Protein AF-0000000086143829 (afdb_homodimer)

Sequence (382 aa):
MLMAMASLFAACVLAAPEANRNPHGWGTLKRPSWYPGRSPQCLSDGEAQGVADNFKNLIADYSDALANASLTEDFVDYSDSVIELIDNGCPNTPVALGTATFDSRASFEAGQGAQPAIPFEQLNIWHNCDTVTIRWLSKGPGQEPAQVTGIIVLETVYQTNKWLIKTVYSEFNSGAWLVNLGIFKPSNCSAMLMAMASLFAACVLAAPEANRNPHGWGTLKRPSWYPGRSPQCLSDGEAQGVADNFKNLIADYSDALANASLTEDFVDYSDSVIELIDNGCPNTPVALGTATFDSRASFEAGQGAQPAIPFEQLNIWHNCDTVTIRWLSKGPGQEPAQVTGIIVLETVYQTNKWLIKTVYSEFNSGAWLVNLGIFKPSNCSA

Structure (mmCIF, N/CA/C/O backbone):
data_AF-0000000086143829-model_v1
#
loop_
_entity.id
_entity.type
_entity.pdbx_description
1 polymer 'SnoaL-like domain-containing protein'
#
loop_
_atom_site.group_PDB
_atom_site.id
_atom_site.type_symbol
_atom_site.label_atom_id
_atom_site.label_alt_id
_atom_site.label_comp_id
_atom_site.label_asym_id
_atom_site.label_entity_id
_atom_site.label_seq_id
_atom_site.pdbx_PDB_ins_code
_atom_site.Cartn_x
_atom_site.Cartn_y
_atom_site.Cartn_z
_atom_site.occupancy
_atom_s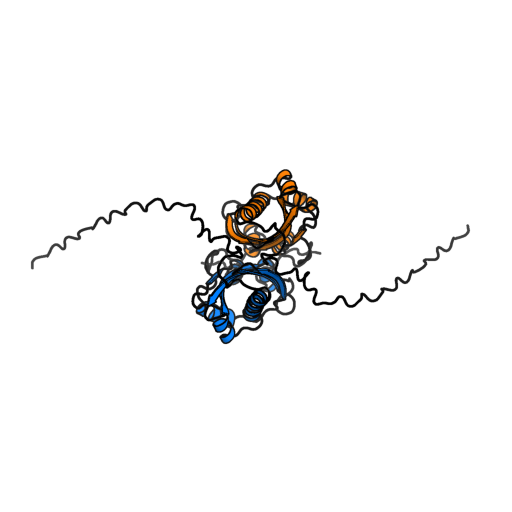ite.B_iso_or_equiv
_atom_site.auth_seq_id
_atom_site.auth_comp_id
_atom_site.auth_asym_id
_atom_site.auth_atom_id
_atom_site.pdbx_PDB_model_num
ATOM 1 N N . MET A 1 1 ? -49.625 4.141 -55.75 1 28.28 1 MET A N 1
ATOM 2 C CA . MET A 1 1 ? -49 3.895 -54.438 1 28.28 1 MET A CA 1
ATOM 3 C C . MET A 1 1 ? -47.656 4.582 -54.344 1 28.28 1 MET A C 1
ATOM 5 O O . MET A 1 1 ? -46.75 4.266 -55.094 1 28.28 1 MET A O 1
ATOM 9 N N . LEU A 1 2 ? -47.656 5.898 -53.969 1 31.14 2 LEU A N 1
ATOM 10 C CA . LEU A 1 2 ? -46.594 6.902 -54 1 31.14 2 LEU A CA 1
ATOM 11 C C . LEU A 1 2 ? -45.5 6.57 -52.969 1 31.14 2 LEU A C 1
ATOM 13 O O . LEU A 1 2 ? -45.781 6.43 -51.781 1 31.14 2 LEU A O 1
ATOM 17 N N . MET A 1 3 ? -44.438 5.93 -53.438 1 28.28 3 MET A N 1
ATOM 18 C CA . MET A 1 3 ? -43.219 5.508 -52.719 1 28.28 3 MET A CA 1
ATOM 19 C C . MET A 1 3 ? -42.5 6.711 -52.156 1 28.28 3 MET A C 1
ATOM 21 O O . MET A 1 3 ? -42.094 7.613 -52.875 1 28.28 3 MET A O 1
ATOM 25 N N . ALA A 1 4 ? -43 7.188 -51 1 30.75 4 ALA A N 1
ATOM 26 C CA . ALA A 1 4 ? -42.375 8.305 -50.312 1 30.75 4 ALA A CA 1
ATOM 27 C C . ALA A 1 4 ? -40.875 8.047 -50.062 1 30.75 4 ALA A C 1
ATOM 29 O O . ALA A 1 4 ? -40.531 6.984 -49.531 1 30.75 4 ALA A O 1
ATOM 30 N N . MET A 1 5 ? -40.031 8.609 -50.844 1 26.48 5 MET A N 1
ATOM 31 C CA . MET A 1 5 ? -38.562 8.602 -50.812 1 26.48 5 MET A CA 1
ATOM 32 C C . MET A 1 5 ? -38.062 9.18 -49.5 1 26.48 5 MET A C 1
ATOM 34 O O . MET A 1 5 ? -38.344 10.336 -49.188 1 26.48 5 MET A O 1
ATOM 38 N N . ALA A 1 6 ? -38.062 8.398 -48.406 1 29.92 6 ALA A N 1
ATOM 39 C CA . ALA A 1 6 ? -37.531 8.852 -47.125 1 29.92 6 ALA A CA 1
ATOM 40 C C . ALA A 1 6 ? -36.094 9.305 -47.25 1 29.92 6 ALA A C 1
ATOM 42 O O . ALA A 1 6 ? -35.219 8.539 -47.719 1 29.92 6 ALA A O 1
ATOM 43 N N . SER A 1 7 ? -35.844 10.555 -47.594 1 25.66 7 SER A N 1
ATOM 44 C CA . SER A 1 7 ? -34.531 11.164 -47.656 1 25.66 7 SER A CA 1
ATOM 45 C C . SER A 1 7 ? -33.781 11.055 -46.312 1 25.66 7 SER A C 1
ATOM 47 O O . SER A 1 7 ? -34.312 11.5 -45.281 1 25.66 7 SER A O 1
ATOM 49 N N . LEU A 1 8 ? -33 10.023 -46.125 1 28.08 8 LEU A N 1
ATOM 50 C CA . LEU A 1 8 ? -32.094 9.797 -45 1 28.08 8 LEU A CA 1
ATOM 51 C C . LEU A 1 8 ? -31.078 10.922 -44.875 1 28.08 8 LEU A C 1
ATOM 53 O O . LEU A 1 8 ? -30.234 11.102 -45.781 1 28.08 8 LEU A O 1
ATOM 57 N N . PHE A 1 9 ? -31.5 12.086 -44.406 1 26.36 9 PHE A N 1
ATOM 58 C CA . PHE A 1 9 ? -30.531 13.156 -44.156 1 26.36 9 PHE A CA 1
ATOM 59 C C . PHE A 1 9 ? -29.453 12.688 -43.188 1 26.36 9 PHE A C 1
ATOM 61 O O . PHE A 1 9 ? -29.75 12.234 -42.094 1 26.36 9 PHE A O 1
ATOM 68 N N . ALA A 1 10 ? -28.344 12.188 -43.75 1 25.88 10 ALA A N 1
ATOM 69 C CA . ALA A 1 10 ? -27.109 11.859 -43.031 1 25.88 10 ALA A CA 1
ATOM 70 C C . ALA A 1 10 ? -26.547 13.086 -42.312 1 25.88 10 ALA A C 1
ATOM 72 O O . ALA A 1 10 ? -26.172 14.07 -42.969 1 25.88 10 ALA A O 1
ATOM 73 N N . ALA A 1 11 ? -27.125 13.461 -41.188 1 28.02 11 ALA A N 1
ATOM 74 C CA . ALA A 1 11 ? -26.531 14.531 -40.375 1 28.02 11 ALA A CA 1
ATOM 75 C C . ALA A 1 11 ? -25.047 14.25 -40.125 1 28.02 11 ALA A C 1
ATOM 77 O O . ALA A 1 11 ? -24.688 13.195 -39.594 1 28.02 11 ALA A O 1
ATOM 78 N N . CYS A 1 12 ? -24.188 14.789 -40.938 1 27.12 12 CYS A N 1
ATOM 79 C CA . CYS A 1 12 ? -22.75 14.836 -40.719 1 27.12 12 CYS A CA 1
ATOM 80 C C . CYS A 1 12 ? -22.422 15.438 -39.375 1 27.12 12 CYS A C 1
ATOM 82 O O . CYS A 1 12 ? -22.672 16.625 -39.156 1 27.12 12 CYS A O 1
ATOM 84 N N . VAL A 1 13 ? -22.672 14.719 -38.344 1 28.95 13 VAL A N 1
ATOM 85 C CA . VAL A 1 13 ? -22.219 15.234 -37.031 1 28.95 13 VAL A CA 1
ATOM 86 C C . VAL A 1 13 ? -20.734 15.555 -37.094 1 28.95 13 VAL A C 1
ATOM 88 O O . VAL A 1 13 ? -19.906 14.672 -37.375 1 28.95 13 VAL A O 1
ATOM 91 N N . LEU A 1 14 ? -20.391 16.688 -37.656 1 27.44 14 LEU A N 1
ATOM 92 C CA . LEU A 1 14 ? -19.016 17.188 -37.5 1 27.44 14 LEU A CA 1
ATOM 93 C C . LEU A 1 14 ? -18.531 17.016 -36.062 1 27.44 14 LEU A C 1
ATOM 95 O O . LEU A 1 14 ? -19.156 17.516 -35.125 1 27.44 14 LEU A O 1
ATOM 99 N N . ALA A 1 15 ? -17.875 15.891 -35.844 1 27.42 15 ALA A N 1
ATOM 100 C CA . ALA A 1 15 ? -17.125 15.664 -34.594 1 27.42 15 ALA A CA 1
ATOM 101 C C . ALA A 1 15 ? -16.219 16.844 -34.281 1 27.42 15 ALA A C 1
ATOM 103 O O . ALA A 1 15 ? -15.359 17.219 -35.062 1 27.42 15 ALA A O 1
ATOM 104 N N . ALA A 1 16 ? -16.797 17.922 -33.656 1 28.56 16 ALA A N 1
ATOM 105 C CA . ALA A 1 16 ? -15.898 19 -33.219 1 28.56 16 ALA A CA 1
ATOM 106 C C . ALA A 1 16 ? -14.641 18.422 -32.562 1 28.56 16 ALA A C 1
ATOM 108 O O . ALA A 1 16 ? -14.695 17.359 -31.938 1 28.56 16 ALA A O 1
ATOM 109 N N . PRO A 1 17 ? -13.508 18.766 -33.125 1 28.14 17 PRO A N 1
ATOM 110 C CA . PRO A 1 17 ? -12.234 18.328 -32.531 1 28.14 17 PRO A CA 1
ATOM 111 C C . PRO A 1 17 ? -12.195 18.484 -31.031 1 28.14 17 PRO A C 1
ATOM 113 O O . PRO A 1 17 ? -12.711 19.469 -30.484 1 28.14 17 PRO A O 1
ATOM 116 N N . GLU A 1 18 ? -12.414 17.359 -30.375 1 27.33 18 GLU A N 1
ATOM 117 C CA . GLU A 1 18 ? -12.25 17.391 -28.922 1 27.33 18 GLU A CA 1
ATOM 118 C C . GLU A 1 18 ? -11.047 18.25 -28.516 1 27.33 18 GLU A C 1
ATOM 120 O O . GLU A 1 18 ? -9.945 18.062 -29.047 1 27.33 18 GLU A O 1
ATOM 125 N N . ALA A 1 19 ? -11.258 19.516 -28.203 1 28.39 19 ALA A N 1
ATOM 126 C CA . ALA A 1 19 ? -10.359 20.469 -27.547 1 28.39 19 ALA A CA 1
ATOM 127 C C . ALA A 1 19 ? -9.336 19.734 -26.688 1 28.39 19 ALA A C 1
ATOM 129 O O . ALA A 1 19 ? -9.594 18.641 -26.203 1 28.39 19 ALA A O 1
ATOM 130 N N . ASN A 1 20 ? -8.117 20.203 -26.766 1 23.62 20 ASN A N 1
ATOM 131 C CA . ASN A 1 20 ? -6.82 19.906 -26.156 1 23.62 20 ASN A CA 1
ATOM 132 C C . ASN A 1 20 ? -6.934 19.672 -24.656 1 23.62 20 ASN A C 1
ATOM 134 O O . ASN A 1 20 ? -7.156 20.609 -23.891 1 23.62 20 ASN A O 1
ATOM 138 N N . ARG A 1 21 ? -7.648 18.672 -24.328 1 28.69 21 ARG A N 1
ATOM 139 C CA . ARG A 1 21 ? -7.664 18.328 -22.906 1 28.69 21 ARG A CA 1
ATOM 140 C C . ARG A 1 21 ? -6.262 18.375 -22.312 1 28.69 21 ARG A C 1
ATOM 142 O O . ARG A 1 21 ? -5.336 17.766 -22.859 1 28.69 21 ARG A O 1
ATOM 149 N N . ASN A 1 22 ? -6 19.562 -21.875 1 24.61 22 ASN A N 1
ATOM 150 C CA . ASN A 1 22 ? -4.734 19.734 -21.172 1 24.61 22 ASN A CA 1
ATOM 151 C C . ASN A 1 22 ? -4.336 18.484 -20.406 1 24.61 22 ASN A C 1
ATOM 153 O O . ASN A 1 22 ? -5.074 18.016 -19.531 1 24.61 22 ASN A O 1
ATOM 157 N N . PRO A 1 23 ? -3.584 17.641 -20.984 1 27.31 23 PRO A N 1
ATOM 158 C CA . PRO A 1 23 ? -3.168 16.312 -20.531 1 27.31 23 PRO A CA 1
ATOM 159 C C . PRO A 1 23 ? -2.844 16.266 -19.031 1 27.31 23 PRO A C 1
ATOM 161 O O . PRO A 1 23 ? -2.586 15.203 -18.484 1 27.31 23 PRO A O 1
ATOM 164 N N . HIS A 1 24 ? -2.055 17.281 -18.688 1 28.8 24 HIS A N 1
ATOM 165 C CA . HIS A 1 24 ? -1.48 17.109 -17.359 1 28.8 24 HIS A CA 1
ATOM 166 C C . HIS A 1 24 ? -2.568 17.094 -16.297 1 28.8 24 HIS A C 1
ATOM 168 O O . HIS A 1 24 ? -3.037 18.141 -15.852 1 28.8 24 HIS A O 1
ATOM 174 N N . GLY A 1 25 ? -3.596 16.516 -16.562 1 25.69 25 GLY A N 1
ATOM 175 C CA . GLY A 1 25 ? -4.668 16.453 -15.586 1 25.69 25 GLY A CA 1
ATOM 176 C C . GLY A 1 25 ? -4.168 16.375 -14.156 1 25.69 25 GLY A C 1
ATOM 177 O O . GLY A 1 25 ? -3.693 15.328 -13.719 1 25.69 25 GLY A O 1
ATOM 178 N N . TRP A 1 26 ? -3.443 17.422 -13.758 1 23.95 26 TRP A N 1
ATOM 179 C CA . TRP A 1 26 ? -3.203 17.516 -12.32 1 23.95 26 TRP A CA 1
ATOM 180 C C . TRP A 1 26 ? -4.418 17.047 -11.531 1 23.95 26 TRP A C 1
ATOM 182 O O . TRP A 1 26 ? -5.551 17.422 -11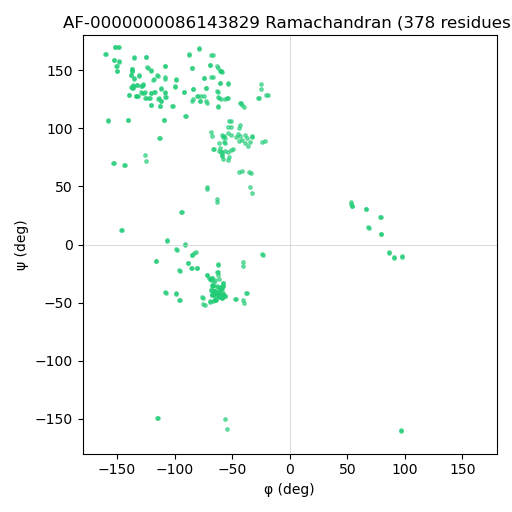.844 1 23.95 26 TRP A O 1
ATOM 192 N N . GLY A 1 27 ? -4.605 15.891 -11.281 1 28.77 27 GLY A N 1
ATOM 193 C CA . GLY A 1 27 ? -5.621 15.742 -10.25 1 28.77 27 GLY A CA 1
ATOM 194 C C . GLY A 1 27 ? -5.809 17 -9.422 1 28.77 27 GLY A C 1
ATOM 195 O O . GLY A 1 27 ? -4.996 17.922 -9.484 1 28.77 27 GLY A O 1
ATOM 196 N N . THR A 1 28 ? -6.984 17.484 -9.25 1 27.89 28 THR A N 1
ATOM 197 C CA . THR A 1 28 ? -7.195 18.672 -8.438 1 27.89 28 THR A CA 1
ATOM 198 C C . THR A 1 28 ? -6.059 18.844 -7.434 1 27.89 28 THR A C 1
ATOM 200 O O . THR A 1 28 ? -5.723 17.922 -6.695 1 27.89 28 THR A O 1
ATOM 203 N N . LEU A 1 29 ? -5.043 19.484 -7.809 1 29.34 29 LEU A N 1
ATOM 204 C CA . LEU A 1 29 ? -4.086 20 -6.84 1 29.34 29 LEU A CA 1
ATOM 205 C C . LEU A 1 29 ? -4.789 20.438 -5.555 1 29.34 29 LEU A C 1
ATOM 207 O O . LEU A 1 29 ? -5.336 21.547 -5.484 1 29.34 29 LEU A O 1
ATOM 211 N N . LYS A 1 30 ? -5.629 19.594 -5.027 1 33.31 30 LYS A N 1
ATOM 212 C CA . LYS A 1 30 ? -6.148 19.953 -3.711 1 33.31 30 LYS A CA 1
ATOM 213 C C . LYS A 1 30 ? -5.062 20.562 -2.834 1 33.31 30 LYS A C 1
ATOM 215 O O . LYS A 1 30 ? -3.895 20.172 -2.928 1 33.31 30 LYS A O 1
ATOM 220 N N . ARG A 1 31 ? -5.215 21.781 -2.422 1 33.84 31 ARG A N 1
ATOM 221 C CA . ARG A 1 31 ? -4.473 22.516 -1.407 1 33.84 31 ARG A CA 1
ATOM 222 C C . ARG A 1 31 ? -3.889 21.578 -0.36 1 33.84 31 ARG A C 1
ATOM 224 O O . ARG A 1 31 ? -4.457 20.516 -0.087 1 33.84 31 ARG A O 1
ATOM 231 N N . PRO A 1 32 ? -2.588 21.734 -0.211 1 35.91 32 PRO A N 1
ATOM 232 C CA . PRO A 1 32 ? -2.049 20.906 0.862 1 35.91 32 PRO A CA 1
ATOM 233 C C . PRO A 1 32 ? -2.975 20.828 2.072 1 35.91 32 PRO A C 1
ATOM 235 O O . PRO A 1 32 ? -3.408 21.859 2.592 1 35.91 32 PRO A O 1
ATOM 238 N N . SER A 1 33 ? -3.818 19.922 1.978 1 37.03 33 SER A N 1
ATOM 239 C CA . SER A 1 33 ? -4.871 19.656 2.953 1 37.03 33 SER A CA 1
ATOM 240 C C . SER A 1 33 ? -4.355 19.812 4.379 1 37.03 33 SER A C 1
ATOM 242 O O . SER A 1 33 ? -5.105 19.656 5.34 1 37.03 33 SER A O 1
ATOM 244 N N . TRP A 1 34 ? -2.871 19.844 4.465 1 39.34 34 TRP A N 1
ATOM 245 C CA . TRP A 1 34 ? -2.422 19.828 5.855 1 39.34 34 TRP A CA 1
ATOM 246 C C . TRP A 1 34 ? -2.449 21.234 6.449 1 39.34 34 TRP A C 1
ATOM 248 O O . TRP A 1 34 ? -1.794 21.5 7.461 1 39.34 34 TRP A O 1
ATOM 258 N N . TYR A 1 35 ? -2.699 22.219 5.648 1 38.41 35 TYR A N 1
ATOM 259 C CA . TYR A 1 35 ? -2.643 23.516 6.332 1 38.41 35 TYR A CA 1
ATOM 260 C C . TYR A 1 35 ? -3.531 23.516 7.57 1 38.41 35 TYR A C 1
ATOM 262 O O . TYR A 1 35 ? -4.73 23.25 7.48 1 38.41 35 TYR A O 1
ATOM 270 N N . PRO A 1 36 ? -2.828 23.469 8.656 1 37.22 36 PRO A N 1
ATOM 271 C CA . PRO A 1 36 ? -3.629 23.672 9.867 1 37.22 36 PRO A CA 1
ATOM 272 C C . PRO A 1 36 ? -4.73 24.703 9.688 1 37.22 36 PRO A C 1
ATOM 274 O O . PRO A 1 36 ? -5.594 24.859 10.555 1 37.22 36 PRO A O 1
ATOM 277 N N . GLY A 1 37 ? -4.297 25.781 8.992 1 36.53 37 GLY A N 1
ATOM 278 C CA . GLY A 1 37 ? -5.293 26.828 9.062 1 36.53 37 GLY A CA 1
ATOM 279 C C . GLY A 1 37 ? -6.625 26.438 8.445 1 36.53 37 GLY A C 1
ATOM 280 O O . GLY A 1 37 ? -7.484 27.297 8.219 1 36.53 37 GLY A O 1
ATOM 281 N N . ARG A 1 38 ? -6.457 25.531 7.434 1 40.62 38 ARG A N 1
ATOM 282 C CA . ARG A 1 38 ? -7.785 25.469 6.828 1 40.62 38 ARG A CA 1
ATOM 283 C C . ARG A 1 38 ? -8.844 25.094 7.867 1 40.62 38 ARG A C 1
ATOM 285 O O . ARG A 1 38 ? -8.508 24.797 9.016 1 40.62 38 ARG A O 1
ATOM 292 N N . SER A 1 39 ? -9.961 24.359 7.309 1 45.5 39 SER A N 1
ATOM 293 C CA . SER A 1 39 ? -11.289 24.219 7.898 1 45.5 39 SER A CA 1
ATOM 294 C C . SER A 1 39 ? -11.211 23.547 9.266 1 45.5 39 SER A C 1
ATOM 296 O O . SER A 1 39 ? -10.328 22.734 9.516 1 45.5 39 SER A O 1
ATOM 298 N N . PRO A 1 40 ? -11.711 24.094 10.32 1 53.78 40 PRO A N 1
ATOM 299 C CA . PRO A 1 40 ? -11.961 23.531 11.641 1 53.78 40 PRO A CA 1
ATOM 300 C C . PRO A 1 40 ? -12.102 22 11.617 1 53.78 40 PRO A C 1
ATOM 302 O O . PRO A 1 40 ? -12.117 21.359 12.672 1 53.78 40 PRO A O 1
ATOM 305 N N . GLN A 1 41 ? -12.188 21.281 10.469 1 71.75 41 GLN A N 1
ATOM 306 C CA . GLN A 1 41 ? -12.438 19.891 10.852 1 71.75 41 GLN A CA 1
ATOM 307 C C . GLN A 1 41 ? -11.391 18.953 10.25 1 71.75 41 GLN A C 1
ATOM 309 O O . GLN A 1 41 ? -11.57 18.438 9.148 1 71.75 41 GLN A O 1
ATOM 314 N N . CYS A 1 42 ? -10.102 18.953 10.742 1 87.56 42 CYS A N 1
ATOM 315 C CA . CYS A 1 42 ? -9.109 17.938 10.461 1 87.56 42 CYS A CA 1
ATOM 316 C C . CYS A 1 42 ? -9.242 16.75 11.422 1 87.56 42 CYS A C 1
ATOM 318 O O . CYS A 1 42 ? -9.625 16.938 12.578 1 87.56 42 CYS A O 1
ATOM 320 N N . LEU A 1 43 ? -8.812 15.672 10.812 1 92.81 43 LEU A N 1
ATOM 321 C CA . LEU A 1 43 ? -8.781 14.477 11.648 1 92.81 43 LEU A CA 1
ATOM 322 C C . LEU A 1 43 ? -7.82 14.656 12.82 1 92.81 43 LEU A C 1
ATOM 324 O O . LEU A 1 43 ? -6.66 15.031 12.625 1 92.81 43 LEU A O 1
ATOM 328 N N . SER A 1 44 ? -8.344 14.414 13.992 1 89.94 44 SER A N 1
ATOM 329 C CA . SER A 1 44 ? -7.449 14.219 15.125 1 89.94 44 SER A CA 1
ATOM 330 C C . SER A 1 44 ? -6.852 12.812 15.125 1 89.94 44 SER A C 1
ATOM 332 O O . SER A 1 44 ? -7.309 11.945 14.375 1 89.94 44 SER A O 1
ATOM 334 N N . ASP A 1 45 ? -5.832 12.633 16 1 91.94 45 ASP A N 1
ATOM 335 C CA . ASP A 1 45 ? -5.25 11.297 16.141 1 91.94 45 ASP A CA 1
ATOM 336 C C . ASP A 1 45 ? -6.305 10.273 16.547 1 91.94 45 ASP A C 1
ATOM 338 O O . ASP A 1 45 ? -6.34 9.164 16.016 1 91.94 45 ASP A O 1
ATOM 342 N N . GLY A 1 46 ? -7.082 10.656 17.469 1 94 46 GLY A N 1
ATOM 343 C CA . GLY A 1 46 ? -8.133 9.758 17.938 1 94 46 GLY A CA 1
ATOM 344 C C . GLY A 1 46 ? -9.156 9.445 16.859 1 94 46 GLY A C 1
ATOM 345 O O . GLY A 1 46 ? -9.594 8.297 16.719 1 94 46 GLY A O 1
ATOM 346 N N . GLU A 1 47 ? -9.539 10.43 16.109 1 94 47 GLU A N 1
ATOM 347 C CA . GLU A 1 47 ? -10.477 10.227 15.008 1 94 47 GLU A CA 1
ATOM 348 C C . GLU A 1 47 ? -9.867 9.344 13.914 1 94 47 GLU A C 1
ATOM 350 O O . GLU A 1 47 ? -10.547 8.477 13.367 1 94 47 GLU A O 1
ATOM 355 N N . ALA A 1 48 ? -8.625 9.57 13.656 1 96.56 48 ALA A N 1
ATOM 356 C CA . ALA A 1 48 ? -7.922 8.742 12.672 1 96.56 48 ALA A CA 1
ATOM 357 C C . ALA A 1 48 ? -7.871 7.289 13.125 1 96.56 48 ALA A C 1
ATOM 359 O O . ALA A 1 48 ? -8.102 6.379 12.32 1 96.56 48 ALA A O 1
ATOM 360 N N . GLN A 1 49 ? -7.609 7.082 14.344 1 97.88 49 GLN A N 1
ATOM 361 C CA . GLN A 1 49 ? -7.625 5.727 14.883 1 97.88 49 GLN A CA 1
ATOM 362 C C . GLN A 1 49 ? -9.016 5.102 14.758 1 97.88 49 GLN A C 1
ATOM 364 O O . GLN A 1 49 ? -9.141 3.916 14.453 1 97.88 49 GLN A O 1
ATOM 369 N N . GLY A 1 50 ? -9.977 5.883 15.008 1 98.25 50 GLY A N 1
ATOM 370 C CA . GLY A 1 50 ? -11.336 5.391 14.844 1 98.25 50 GLY A CA 1
ATOM 371 C C . GLY A 1 50 ? -11.648 4.957 13.422 1 98.25 50 GLY A C 1
ATOM 372 O O . GLY A 1 50 ? -12.258 3.904 13.211 1 98.25 50 GLY A O 1
ATOM 373 N N . VAL A 1 51 ? -11.258 5.758 12.477 1 98.5 51 VAL A N 1
ATOM 374 C CA . VAL A 1 51 ? -11.43 5.418 11.07 1 98.5 51 VAL A CA 1
ATOM 375 C C . VAL A 1 51 ? -10.695 4.113 10.766 1 98.5 51 VAL A C 1
ATOM 377 O O . VAL A 1 51 ? -11.258 3.217 10.125 1 98.5 51 VAL A O 1
ATOM 380 N N . ALA A 1 52 ? -9.469 4.008 11.266 1 98.81 52 ALA A N 1
ATOM 381 C CA . ALA A 1 52 ? -8.664 2.807 11.047 1 98.81 52 ALA A CA 1
ATOM 382 C C . ALA A 1 52 ? -9.336 1.581 11.664 1 98.81 52 ALA A C 1
ATOM 384 O O . ALA A 1 52 ? -9.383 0.514 11.047 1 98.81 52 ALA A O 1
ATOM 385 N N . ASP A 1 53 ? -9.844 1.748 12.828 1 98.69 53 ASP A N 1
ATOM 386 C CA . ASP A 1 53 ? -10.5 0.65 13.531 1 98.69 53 ASP A CA 1
ATOM 387 C C . ASP A 1 53 ? -11.773 0.217 12.797 1 98.69 53 ASP A C 1
ATOM 389 O O . ASP A 1 53 ? -12.055 -0.978 12.688 1 98.69 53 ASP A O 1
ATOM 393 N N . ASN A 1 54 ? -12.492 1.181 12.367 1 98.56 54 ASN A N 1
ATOM 394 C CA . ASN A 1 54 ? -13.695 0.848 11.609 1 98.56 54 ASN A CA 1
ATOM 395 C C . ASN A 1 54 ? -13.359 0.03 10.359 1 98.56 54 ASN A C 1
ATOM 397 O O . ASN A 1 54 ? -14.023 -0.967 10.07 1 98.56 54 ASN A O 1
ATOM 401 N N . PHE A 1 55 ? -12.391 0.418 9.703 1 98.56 55 PHE A N 1
ATOM 402 C CA . PHE A 1 55 ? -12.039 -0.332 8.508 1 98.56 55 PHE A CA 1
ATOM 403 C C . PHE A 1 55 ? -11.555 -1.731 8.867 1 98.56 55 PHE A C 1
ATOM 405 O O . PHE A 1 55 ? -11.938 -2.711 8.219 1 98.56 55 PHE A O 1
ATOM 412 N N . LYS A 1 56 ? -10.656 -1.814 9.812 1 98.5 56 LYS A N 1
ATOM 413 C CA . LYS A 1 56 ? -10.242 -3.129 10.297 1 98.5 56 LYS A CA 1
ATOM 414 C C . LYS A 1 56 ? -11.453 -4.023 10.562 1 98.5 56 LYS A C 1
ATOM 416 O O . LYS A 1 56 ? -11.477 -5.184 10.148 1 98.5 56 LYS A O 1
ATOM 421 N N . ASN A 1 57 ? -12.414 -3.512 11.211 1 98.19 57 ASN A N 1
ATOM 422 C CA . ASN A 1 57 ? -13.578 -4.301 11.578 1 98.19 57 ASN A CA 1
ATOM 423 C C . ASN A 1 57 ? -14.422 -4.656 10.352 1 98.19 57 ASN A C 1
ATOM 425 O O . ASN A 1 57 ? -15.055 -5.715 10.32 1 98.19 57 ASN A O 1
ATOM 429 N N . LEU A 1 58 ? -14.414 -3.826 9.32 1 98 58 LEU A N 1
ATOM 430 C CA . LEU A 1 58 ? -15.094 -4.152 8.07 1 98 58 LEU A CA 1
ATOM 431 C C . LEU A 1 58 ? -14.477 -5.387 7.422 1 98 58 LEU A C 1
ATOM 433 O O . LEU A 1 58 ? -15.117 -6.055 6.609 1 98 58 LEU A O 1
ATOM 437 N N . ILE A 1 59 ? -13.242 -5.648 7.766 1 96.5 59 ILE A N 1
ATOM 438 C CA . ILE A 1 59 ? -12.531 -6.781 7.184 1 96.5 59 ILE A CA 1
ATOM 439 C C . ILE A 1 59 ? -12.57 -7.969 8.141 1 96.5 59 ILE A C 1
ATOM 441 O O . ILE A 1 59 ? -12.859 -9.094 7.734 1 96.5 59 ILE A O 1
ATOM 445 N N . ALA A 1 60 ? -12.391 -7.762 9.422 1 95.25 60 ALA A N 1
ATOM 446 C CA . ALA A 1 60 ? -12.133 -8.812 10.398 1 95.25 60 ALA A CA 1
ATOM 447 C C . ALA A 1 60 ? -13.422 -9.242 11.094 1 95.25 60 ALA A C 1
ATOM 449 O O . ALA A 1 60 ? -13.492 -10.32 11.695 1 95.25 60 ALA A O 1
ATOM 450 N N . ASP A 1 61 ? -14.398 -8.383 11.078 1 95.38 61 ASP A N 1
ATOM 451 C CA . ASP A 1 61 ? -15.656 -8.602 11.781 1 95.38 61 ASP A CA 1
ATOM 452 C C . ASP A 1 61 ? -16.797 -7.836 11.117 1 95.38 61 ASP A C 1
ATOM 454 O O . ASP A 1 61 ? -17.469 -7.027 11.766 1 95.38 61 ASP A O 1
ATOM 458 N N . TYR A 1 62 ? -17.172 -8.258 10 1 96.56 62 TYR A N 1
ATOM 459 C CA . TYR A 1 62 ? -18.016 -7.484 9.094 1 96.56 62 TYR A CA 1
ATOM 460 C C . TYR A 1 62 ? -19.453 -7.449 9.594 1 96.56 62 TYR A C 1
ATOM 462 O O . TYR A 1 62 ? -19.969 -8.453 10.086 1 96.56 62 TYR A O 1
ATOM 470 N N . SER A 1 63 ? -20.094 -6.27 9.383 1 97.44 63 SER A N 1
ATOM 471 C CA . SER A 1 63 ? -21.531 -6.129 9.445 1 97.44 63 SER A CA 1
ATOM 472 C C . SER A 1 63 ? -22.031 -5.023 8.516 1 97.44 63 SER A C 1
ATOM 474 O O . SER A 1 63 ? -21.344 -4.023 8.312 1 97.44 63 SER A O 1
ATOM 476 N N . ASP A 1 64 ? -23.203 -5.254 8.07 1 97.31 64 ASP A N 1
ATOM 477 C CA . ASP A 1 64 ? -23.828 -4.211 7.258 1 97.31 64 ASP A CA 1
ATOM 478 C C . ASP A 1 64 ? -23.984 -2.92 8.055 1 97.31 64 ASP A C 1
ATOM 480 O O . ASP A 1 64 ? -23.844 -1.824 7.512 1 97.31 64 ASP A O 1
ATOM 484 N N . ALA A 1 65 ? -24.281 -3.064 9.242 1 98 65 ALA A N 1
ATOM 485 C CA . ALA A 1 65 ? -24.469 -1.896 10.094 1 98 65 ALA A CA 1
ATOM 486 C C . ALA A 1 65 ? -23.203 -1.058 10.172 1 98 65 ALA A C 1
ATOM 488 O O . ALA A 1 65 ? -23.25 0.171 10.07 1 98 65 ALA A O 1
ATOM 489 N N . LEU A 1 66 ? -22.109 -1.715 10.336 1 98.19 66 LEU A N 1
ATOM 490 C CA . LEU A 1 66 ? -20.844 -0.996 10.391 1 98.19 66 LEU A CA 1
ATOM 491 C C . LEU A 1 66 ? -20.531 -0.346 9.047 1 98.19 66 LEU A C 1
ATOM 493 O O . LEU A 1 66 ? -20.047 0.786 9 1 98.19 66 LEU A O 1
ATOM 497 N N . ALA A 1 67 ? -20.766 -1.062 7.98 1 98.56 67 ALA A N 1
ATOM 498 C CA . ALA A 1 67 ? -20.531 -0.501 6.652 1 98.56 67 ALA A CA 1
ATOM 499 C C . ALA A 1 67 ? -21.359 0.765 6.441 1 98.56 67 ALA A C 1
ATOM 501 O O . ALA A 1 67 ? -20.844 1.786 5.984 1 98.56 67 ALA A O 1
ATOM 502 N N . ASN A 1 68 ? -22.562 0.716 6.836 1 98 68 ASN A N 1
ATOM 503 C CA . ASN A 1 68 ? -23.453 1.863 6.703 1 98 68 ASN A CA 1
ATOM 504 C C . ASN A 1 68 ? -23 3.029 7.574 1 98 68 ASN A C 1
ATOM 506 O O . ASN A 1 68 ? -23.172 4.191 7.203 1 98 68 ASN A O 1
ATOM 510 N N . ALA A 1 69 ? -22.438 2.75 8.633 1 97.94 69 ALA A N 1
ATOM 511 C CA . ALA A 1 69 ? -22.047 3.781 9.594 1 97.94 69 ALA A CA 1
ATOM 512 C C . ALA A 1 69 ? -20.688 4.375 9.234 1 97.94 69 ALA A C 1
ATOM 514 O O . ALA A 1 69 ? -20.344 5.465 9.695 1 97.94 69 ALA A O 1
ATOM 515 N N . SER A 1 70 ? -19.906 3.635 8.43 1 98.56 70 SER A N 1
ATOM 516 C CA . SER A 1 70 ? -18.516 4.027 8.289 1 98.56 70 SER A CA 1
ATOM 517 C C . SER A 1 70 ? -18.188 4.441 6.859 1 98.56 70 SER A C 1
ATOM 519 O O . SER A 1 70 ? -17.156 5.051 6.602 1 98.56 70 SER A O 1
ATOM 521 N N . LEU A 1 71 ? -19.094 4.117 5.922 1 98.69 71 LEU A N 1
ATOM 522 C CA . LEU A 1 71 ? -18.828 4.387 4.512 1 98.69 71 LEU A CA 1
ATOM 523 C C . LEU A 1 71 ? -19.875 5.348 3.943 1 98.69 71 LEU A C 1
ATOM 525 O O . LEU A 1 71 ? -21.047 5.285 4.316 1 98.69 71 LEU A O 1
ATOM 529 N N . THR A 1 72 ? -19.391 6.242 3.088 1 98.38 72 THR A N 1
ATOM 530 C CA . THR A 1 72 ? -20.359 7.012 2.328 1 98.38 72 THR A CA 1
ATOM 531 C C . THR A 1 72 ? -21.125 6.113 1.355 1 98.38 72 THR A C 1
ATOM 533 O O . THR A 1 72 ? -20.656 5.02 1.021 1 98.38 72 THR A O 1
ATOM 536 N N . GLU A 1 73 ? -22.25 6.539 0.825 1 97.25 73 GLU A N 1
ATOM 537 C CA . GLU A 1 73 ? -23.031 5.754 -0.125 1 97.25 73 GLU A CA 1
ATOM 538 C C . GLU A 1 73 ? -22.297 5.594 -1.451 1 97.25 73 GLU A C 1
ATOM 540 O O . GLU A 1 73 ? -22.391 4.551 -2.1 1 97.25 73 GLU A O 1
ATOM 545 N N . ASP A 1 74 ? -21.562 6.648 -1.806 1 97.62 74 ASP A N 1
ATOM 546 C CA . ASP A 1 74 ? -20.828 6.641 -3.068 1 97.62 74 ASP A CA 1
ATOM 547 C C . ASP A 1 74 ? -19.391 6.176 -2.863 1 97.62 74 ASP A C 1
ATOM 549 O O . ASP A 1 74 ? -18.5 6.578 -3.604 1 97.62 74 ASP A O 1
ATOM 553 N N . PHE A 1 75 ? -19.297 5.383 -1.855 1 98.19 75 PHE A N 1
ATOM 554 C CA . PHE A 1 75 ? -18.031 4.742 -1.534 1 98.19 75 PHE A CA 1
ATOM 555 C C . PHE A 1 75 ? -17.469 4.008 -2.746 1 98.19 75 PHE A C 1
ATOM 557 O O . PHE A 1 75 ? -18.219 3.375 -3.494 1 98.19 75 PHE A O 1
ATOM 564 N N . VAL A 1 76 ? -16.047 4.141 -2.957 1 98.75 76 VAL A N 1
ATOM 565 C CA . VAL A 1 76 ? -15.375 3.393 -4.02 1 98.75 76 VAL A CA 1
ATOM 566 C C . VAL A 1 76 ? -14.086 2.779 -3.486 1 98.75 76 VAL A C 1
ATOM 568 O O . VAL A 1 76 ? -13.375 3.4 -2.688 1 98.75 76 VAL A O 1
ATOM 571 N N . ASP A 1 77 ? -13.852 1.618 -3.969 1 98.62 77 ASP A N 1
ATOM 572 C CA . ASP A 1 77 ? -12.68 0.854 -3.557 1 98.62 77 ASP A CA 1
ATOM 573 C C . ASP A 1 77 ? -11.859 0.41 -4.766 1 98.62 77 ASP A C 1
ATOM 575 O O . ASP A 1 77 ? -12.414 -0.115 -5.734 1 98.62 77 ASP A O 1
ATOM 579 N N . TYR A 1 78 ? -10.539 0.679 -4.676 1 98.81 78 TYR A N 1
ATOM 580 C CA . TYR A 1 78 ? -9.594 0.233 -5.699 1 98.81 78 TYR A CA 1
ATOM 581 C C . TYR A 1 78 ? -8.516 -0.655 -5.094 1 98.81 78 TYR A C 1
ATOM 583 O O . TYR A 1 78 ? -7.824 -0.252 -4.156 1 98.81 78 TYR A O 1
ATOM 591 N N . SER A 1 79 ? -8.359 -1.854 -5.684 1 98.81 79 SER A N 1
ATOM 592 C CA . SER A 1 79 ? -7.285 -2.752 -5.285 1 98.81 79 SER A CA 1
ATOM 593 C C . SER A 1 79 ? -6.961 -3.754 -6.391 1 98.81 79 SER A C 1
ATOM 595 O O . SER A 1 79 ? -7.676 -4.738 -6.57 1 98.81 79 SER A O 1
ATOM 597 N N . ASP A 1 80 ? -5.871 -3.57 -7.035 1 98.88 80 ASP A N 1
ATOM 598 C CA . ASP A 1 80 ? -5.434 -4.555 -8.023 1 98.88 80 ASP A CA 1
ATOM 599 C C . ASP A 1 80 ? -5.043 -5.871 -7.348 1 98.88 80 ASP A C 1
ATOM 601 O O . ASP A 1 80 ? -5.199 -6.941 -7.934 1 98.88 80 ASP A O 1
ATOM 605 N N . SER A 1 81 ? -4.574 -5.789 -6.102 1 98.88 81 SER A N 1
ATOM 606 C CA . SER A 1 81 ? -4.262 -7.012 -5.375 1 98.88 81 SER A CA 1
ATOM 607 C C . SER A 1 81 ? -5.508 -7.871 -5.176 1 98.88 81 SER A C 1
ATOM 609 O O . SER A 1 81 ? -5.449 -9.094 -5.305 1 98.88 81 SER A O 1
ATOM 611 N N . VAL A 1 82 ? -6.625 -7.219 -4.832 1 98.25 82 VAL A N 1
ATOM 612 C CA . VAL A 1 82 ? -7.871 -7.961 -4.688 1 98.25 82 VAL A CA 1
ATOM 613 C C . VAL A 1 82 ? -8.312 -8.508 -6.043 1 98.25 82 VAL A C 1
ATOM 615 O O . VAL A 1 82 ? -8.711 -9.672 -6.152 1 98.25 82 VAL A O 1
ATOM 618 N N . ILE A 1 83 ? -8.219 -7.734 -7.082 1 98.44 83 ILE A N 1
ATOM 619 C CA . ILE A 1 83 ? -8.617 -8.164 -8.422 1 98.44 83 ILE A CA 1
ATOM 620 C C . ILE A 1 83 ? -7.734 -9.328 -8.867 1 98.44 83 ILE A C 1
ATOM 622 O O . ILE A 1 83 ? -8.211 -10.258 -9.523 1 98.44 83 ILE A O 1
ATOM 626 N N . GLU A 1 84 ? -6.516 -9.281 -8.5 1 98.38 84 GLU A N 1
ATOM 627 C CA . GLU A 1 84 ? -5.605 -10.383 -8.789 1 98.38 84 GLU A CA 1
ATOM 628 C C . GLU A 1 84 ? -6.141 -11.695 -8.227 1 98.38 84 GLU A C 1
ATOM 630 O O . GLU A 1 84 ? -6.07 -12.734 -8.891 1 98.38 84 GLU A O 1
ATOM 635 N N . LEU A 1 85 ? -6.637 -11.633 -6.988 1 97.38 85 LEU A N 1
ATOM 636 C CA . LEU A 1 85 ? -7.207 -12.812 -6.352 1 97.38 85 LEU A CA 1
ATOM 637 C C . LEU A 1 85 ? -8.492 -13.242 -7.055 1 97.38 85 LEU A C 1
ATOM 639 O O . LEU A 1 85 ? -8.703 -14.43 -7.305 1 97.38 85 LEU A O 1
ATOM 643 N N . ILE A 1 86 ? -9.305 -12.25 -7.363 1 96 86 ILE A N 1
ATOM 644 C CA . ILE A 1 86 ? -10.555 -12.516 -8.062 1 96 86 ILE A CA 1
ATOM 645 C C . ILE A 1 86 ? -10.258 -13.219 -9.391 1 96 86 ILE A C 1
ATOM 647 O O . ILE A 1 86 ? -10.969 -14.148 -9.781 1 96 86 ILE A O 1
ATOM 651 N N . ASP A 1 87 ? -9.172 -12.852 -10.016 1 97.38 87 ASP A N 1
ATOM 652 C CA . ASP A 1 87 ? -8.82 -13.328 -11.344 1 97.38 87 ASP A CA 1
ATOM 653 C C . ASP A 1 87 ? -7.969 -14.594 -11.273 1 97.38 87 ASP A C 1
ATOM 655 O O . ASP A 1 87 ? -7.566 -15.141 -12.305 1 97.38 87 ASP A O 1
ATOM 659 N N . ASN A 1 88 ? -7.648 -15.086 -10.156 1 97.31 88 ASN A N 1
ATOM 660 C CA . ASN A 1 88 ? -6.789 -16.25 -9.969 1 97.31 88 ASN A CA 1
ATOM 661 C C . ASN A 1 88 ? -5.453 -16.078 -10.695 1 97.31 88 ASN A C 1
ATOM 663 O O . ASN A 1 88 ? -4.938 -17.031 -11.281 1 97.31 88 ASN A O 1
ATOM 667 N N . GLY A 1 89 ? -5.012 -14.836 -10.734 1 97.5 89 GLY A N 1
ATOM 668 C CA . GLY A 1 89 ? -3.729 -14.547 -11.359 1 97.5 89 GLY A CA 1
ATOM 669 C C . GLY A 1 89 ? -3.82 -14.336 -12.852 1 97.5 89 GLY A C 1
ATOM 670 O O . GLY A 1 89 ? -2.832 -13.984 -13.5 1 97.5 89 GLY A O 1
ATOM 671 N N . CYS A 1 90 ? -5.008 -14.562 -13.453 1 97.69 90 CYS A N 1
ATOM 672 C CA . CYS A 1 90 ? -5.172 -14.328 -14.883 1 97.69 90 CYS A CA 1
ATOM 673 C C . CYS A 1 90 ? -5.199 -12.836 -15.195 1 97.69 90 CYS A C 1
ATOM 675 O O . CYS A 1 90 ? -6.031 -12.102 -14.656 1 97.69 90 CYS A O 1
ATOM 677 N N . PRO A 1 91 ? -4.336 -12.383 -16.031 1 94.5 91 PRO A N 1
ATOM 678 C CA . PRO A 1 91 ? -4.285 -10.938 -16.297 1 94.5 91 PRO A CA 1
ATOM 679 C C . PRO A 1 91 ? -5.574 -10.406 -16.906 1 94.5 91 PRO A C 1
ATOM 681 O O . PRO A 1 91 ? -5.953 -10.82 -18.016 1 94.5 91 PRO A O 1
ATOM 684 N N . ASN A 1 92 ? -6.227 -9.523 -16.266 1 94.31 92 ASN A N 1
ATOM 685 C CA . ASN A 1 92 ? -7.305 -8.664 -16.734 1 94.31 92 ASN A CA 1
ATOM 686 C C . ASN A 1 92 ? -8.562 -9.469 -17.047 1 94.31 92 ASN A C 1
ATOM 688 O O . ASN A 1 92 ? -9.398 -9.039 -17.844 1 94.31 92 ASN A O 1
ATOM 692 N N . THR A 1 93 ? -8.664 -10.695 -16.609 1 93.44 93 THR A N 1
ATOM 693 C CA . THR A 1 93 ? -9.844 -11.516 -16.859 1 93.44 93 THR A CA 1
ATOM 694 C C . THR A 1 93 ? -10.195 -12.328 -15.617 1 93.44 93 THR A C 1
ATOM 696 O O . THR A 1 93 ? -9.336 -12.992 -15.031 1 93.44 93 THR A O 1
ATOM 699 N N . PRO A 1 94 ? -11.398 -12.25 -15.211 1 94.69 94 PRO A N 1
ATOM 700 C CA . PRO A 1 94 ? -12.594 -11.609 -15.766 1 94.69 94 PRO A CA 1
ATOM 701 C C . PRO A 1 94 ? -12.648 -10.109 -15.484 1 94.69 94 PRO A C 1
ATOM 703 O O . PRO A 1 94 ? -13.43 -9.391 -16.109 1 94.69 94 PRO A O 1
ATOM 706 N N . VAL A 1 95 ? -11.93 -9.633 -14.516 1 96.06 95 VAL A N 1
ATOM 707 C CA . VAL A 1 95 ? -11.953 -8.227 -14.148 1 96.06 95 VAL A CA 1
ATOM 708 C C . VAL A 1 95 ? -10.641 -7.559 -14.562 1 96.06 95 VAL A C 1
ATOM 710 O O . VAL A 1 95 ? -9.562 -8.086 -14.305 1 96.06 95 VAL A O 1
ATOM 713 N N . ALA A 1 96 ? -10.734 -6.422 -15.234 1 97.62 96 ALA A N 1
ATOM 714 C CA . ALA A 1 96 ? -9.539 -5.703 -15.656 1 97.62 96 ALA A CA 1
ATOM 715 C C . ALA A 1 96 ? -8.852 -5.031 -14.469 1 97.62 96 ALA A C 1
ATOM 717 O O . ALA A 1 96 ? -9.516 -4.395 -13.648 1 97.62 96 ALA A O 1
ATOM 718 N N . LEU A 1 97 ? -7.547 -5.16 -14.383 1 98.25 97 LEU A N 1
ATOM 719 C CA . LEU A 1 97 ? -6.785 -4.398 -13.398 1 98.25 97 LEU A CA 1
ATOM 720 C C . LEU A 1 97 ? -6.961 -2.9 -13.617 1 98.25 97 LEU A C 1
ATOM 722 O O . LEU A 1 97 ? -7.156 -2.451 -14.75 1 98.25 97 LEU A O 1
ATOM 726 N N . GLY A 1 98 ? -6.895 -2.113 -12.547 1 97.88 98 GLY A N 1
ATOM 727 C CA . GLY A 1 98 ? -7.047 -0.667 -12.602 1 97.88 98 GLY A CA 1
ATOM 728 C C . GLY A 1 98 ? -8.484 -0.212 -12.43 1 97.88 98 GLY A C 1
ATOM 729 O O . GLY A 1 98 ? -8.742 0.976 -12.227 1 97.88 98 GLY A O 1
ATOM 730 N N . THR A 1 99 ? -9.406 -1.146 -12.484 1 98.19 99 THR A N 1
ATOM 731 C CA . THR A 1 99 ? -10.805 -0.797 -12.305 1 98.19 99 THR A CA 1
ATOM 732 C C . THR A 1 99 ? -11.188 -0.823 -10.82 1 98.19 99 THR A C 1
ATOM 734 O O . THR A 1 99 ? -10.43 -1.334 -9.992 1 98.19 99 THR A O 1
ATOM 737 N N . ALA A 1 100 ? -12.344 -0.183 -10.562 1 98.5 100 ALA A N 1
ATOM 738 C CA . ALA A 1 100 ? -12.836 -0.228 -9.188 1 98.5 100 ALA A CA 1
ATOM 739 C C . ALA A 1 100 ? -13.156 -1.659 -8.766 1 98.5 100 ALA A C 1
ATOM 741 O O . ALA A 1 100 ? -13.82 -2.396 -9.492 1 98.5 100 ALA A O 1
ATOM 742 N N . THR A 1 101 ? -12.672 -2.043 -7.602 1 98.31 101 THR A N 1
ATOM 743 C CA . THR A 1 101 ? -13 -3.332 -7.004 1 98.31 101 THR A CA 1
ATOM 744 C C . THR A 1 101 ? -14.461 -3.365 -6.562 1 98.31 101 THR A C 1
ATOM 746 O O . THR A 1 101 ? -15.172 -4.344 -6.812 1 98.31 101 THR A O 1
ATOM 749 N N . PHE A 1 102 ? -14.828 -2.346 -5.875 1 97.75 102 PHE A N 1
ATOM 750 C CA . PHE A 1 102 ? -16.203 -2.033 -5.508 1 97.75 102 PHE A CA 1
ATOM 751 C C . PHE A 1 102 ? -16.547 -0.592 -5.871 1 97.75 102 PHE A C 1
ATOM 753 O O . PHE A 1 102 ? -15.852 0.339 -5.457 1 97.75 102 PHE A O 1
ATOM 760 N N . ASP A 1 103 ? -17.656 -0.417 -6.523 1 97.81 103 ASP A N 1
ATOM 761 C CA . ASP A 1 103 ? -17.938 0.908 -7.062 1 97.81 103 ASP A CA 1
ATOM 762 C C . ASP A 1 103 ? -19.016 1.61 -6.25 1 97.81 103 ASP A C 1
ATOM 764 O O . ASP A 1 103 ? -19.5 2.68 -6.633 1 97.81 103 ASP A O 1
ATOM 768 N N . SER A 1 104 ? -19.438 0.951 -5.211 1 98.12 104 SER A N 1
ATOM 769 C CA . SER A 1 104 ? -20.406 1.524 -4.285 1 98.12 104 SER A CA 1
ATOM 770 C C . SER A 1 104 ? -20.359 0.822 -2.934 1 98.12 104 SER A C 1
ATOM 772 O O . SER A 1 104 ? -19.766 -0.256 -2.807 1 98.12 104 SER A O 1
ATOM 774 N N . ARG A 1 105 ? -20.969 1.512 -1.974 1 98.38 105 ARG A N 1
ATOM 775 C CA . ARG A 1 105 ? -21.109 0.85 -0.682 1 98.38 105 ARG A CA 1
ATOM 776 C C . ARG A 1 105 ? -21.906 -0.448 -0.818 1 98.38 105 ARG A C 1
ATOM 778 O O . ARG A 1 105 ? -21.547 -1.46 -0.209 1 98.38 105 ARG A O 1
ATOM 785 N N . ALA A 1 106 ? -22.922 -0.463 -1.652 1 97.81 106 ALA A N 1
ATOM 786 C CA . ALA A 1 106 ? -23.766 -1.641 -1.858 1 97.81 106 ALA A CA 1
ATOM 787 C C . ALA A 1 106 ? -22.953 -2.803 -2.42 1 97.81 106 ALA A C 1
ATOM 789 O O . ALA A 1 106 ? -23.094 -3.943 -1.973 1 97.81 106 ALA A O 1
ATOM 790 N N . SER A 1 107 ? -22.141 -2.482 -3.361 1 97.25 107 SER A N 1
ATOM 791 C CA . SER A 1 107 ? -21.312 -3.537 -3.938 1 97.25 107 SER A CA 1
ATOM 792 C C . SER A 1 107 ? -20.297 -4.059 -2.926 1 97.25 107 SER A C 1
ATOM 794 O O . SER A 1 107 ? -19.984 -5.25 -2.912 1 97.25 107 SER A O 1
ATOM 796 N N . PHE A 1 108 ? -19.828 -3.174 -2.131 1 98.06 108 PHE A N 1
ATOM 797 C CA . PHE A 1 108 ? -18.922 -3.564 -1.063 1 98.06 108 PHE A CA 1
ATOM 798 C C . PHE A 1 108 ? -19.609 -4.477 -0.06 1 98.06 108 PHE A C 1
ATOM 800 O O . PHE A 1 108 ? -19.062 -5.508 0.333 1 98.06 108 PHE A O 1
ATOM 807 N N . GLU A 1 109 ? -20.75 -4.082 0.327 1 97.81 109 GLU A N 1
ATOM 808 C CA . GLU A 1 109 ? -21.531 -4.875 1.27 1 97.81 109 GLU A CA 1
ATOM 809 C C . GLU A 1 109 ? -21.797 -6.277 0.729 1 97.81 109 GLU A C 1
ATOM 811 O O . GLU A 1 109 ? -21.609 -7.266 1.441 1 97.81 109 GLU A O 1
ATOM 816 N N . ALA A 1 110 ? -22.109 -6.371 -0.5 1 96.12 110 ALA A N 1
ATOM 817 C CA . ALA A 1 110 ? -22.391 -7.664 -1.12 1 96.12 110 ALA A CA 1
ATOM 818 C C . ALA A 1 110 ? -21.125 -8.516 -1.187 1 96.12 110 ALA A C 1
ATOM 820 O O . ALA A 1 110 ? -21.156 -9.711 -0.874 1 96.12 110 ALA A O 1
ATOM 821 N N . GLY A 1 111 ? -20.078 -7.891 -1.536 1 94.56 111 GLY A N 1
ATOM 822 C CA . GLY A 1 111 ? -18.812 -8.602 -1.694 1 94.56 111 GLY A CA 1
ATOM 823 C C . GLY A 1 111 ? -18.172 -8.992 -0.373 1 94.56 111 GLY A C 1
ATOM 824 O O . GLY A 1 111 ? -17.859 -10.164 -0.153 1 94.56 111 GLY A O 1
ATOM 825 N N . GLN A 1 112 ? -18.047 -8.039 0.457 1 94.19 112 GLN A N 1
ATOM 826 C CA . GLN A 1 112 ? -17.375 -8.25 1.735 1 94.19 112 GLN A CA 1
ATOM 827 C C . GLN A 1 112 ? -18.203 -9.156 2.645 1 94.19 112 GLN A C 1
ATOM 829 O O . GLN A 1 112 ? -17.656 -9.977 3.377 1 94.19 112 GLN A O 1
ATOM 834 N N . GLY A 1 113 ? -19.484 -8.969 2.617 1 90.81 113 GLY A N 1
ATOM 835 C CA . GLY A 1 113 ? -20.375 -9.773 3.438 1 90.81 113 GLY A CA 1
ATOM 836 C C . GLY A 1 113 ? -20.328 -11.25 3.094 1 90.81 113 GLY A C 1
ATOM 837 O O . GLY A 1 113 ? -20.688 -12.094 3.918 1 90.81 113 GLY A O 1
ATOM 838 N N . ALA A 1 114 ? -19.812 -11.57 1.927 1 90.62 114 ALA A N 1
ATOM 839 C CA . ALA A 1 114 ? -19.766 -12.953 1.463 1 90.62 114 ALA A CA 1
ATOM 840 C C . ALA A 1 114 ? -18.391 -13.562 1.722 1 90.62 114 ALA A C 1
ATOM 842 O O . ALA A 1 114 ? -18.172 -14.75 1.461 1 90.62 114 ALA A O 1
ATOM 843 N N . GLN A 1 115 ? -17.438 -12.82 2.209 1 90.31 115 GLN A N 1
ATOM 844 C CA . GLN A 1 115 ? -16.078 -13.281 2.42 1 90.31 115 GLN A CA 1
ATOM 845 C C . GLN A 1 115 ? -15.844 -13.68 3.875 1 90.31 115 GLN A C 1
ATOM 847 O O . GLN A 1 115 ? -16.359 -13.031 4.789 1 90.31 115 GLN A O 1
ATOM 852 N N . PRO A 1 116 ? -15.086 -14.719 4.086 1 90.12 116 PRO A N 1
ATOM 853 C CA . PRO A 1 116 ? -14.695 -15.016 5.465 1 90.12 116 PRO A CA 1
ATOM 854 C C . PRO A 1 116 ? -13.844 -13.914 6.09 1 90.12 116 PRO A C 1
ATOM 856 O O . PRO A 1 116 ? -13.109 -13.219 5.383 1 90.12 116 PRO A O 1
ATOM 859 N N . ALA A 1 117 ? -13.961 -13.883 7.41 1 90.5 117 ALA A N 1
ATOM 860 C CA . ALA A 1 117 ? -13.102 -12.961 8.141 1 90.5 117 ALA A CA 1
ATOM 861 C C . ALA A 1 117 ? -11.641 -13.391 8.062 1 90.5 117 ALA A C 1
ATOM 863 O O . ALA A 1 117 ? -11.344 -14.586 8.023 1 90.5 117 ALA A O 1
ATOM 864 N N . ILE A 1 118 ? -10.789 -12.414 7.996 1 91.31 118 ILE A N 1
ATOM 865 C CA . ILE A 1 118 ? -9.367 -12.719 8.086 1 91.31 118 ILE A CA 1
ATOM 866 C C . ILE A 1 118 ? -8.742 -11.93 9.234 1 91.31 118 ILE A C 1
ATOM 868 O O . ILE A 1 118 ? -9.203 -10.844 9.578 1 91.31 118 ILE A O 1
ATOM 872 N N . PRO A 1 119 ? -7.668 -12.523 9.773 1 96.31 119 PRO A N 1
ATOM 873 C CA . PRO A 1 119 ? -6.949 -11.734 10.773 1 96.31 119 PRO A CA 1
ATOM 874 C C . PRO A 1 119 ? -6.402 -10.422 10.211 1 96.31 119 PRO A C 1
ATOM 876 O O . PRO A 1 119 ? -5.953 -10.375 9.062 1 96.31 119 PRO A O 1
ATOM 879 N N . PHE A 1 120 ? -6.531 -9.43 10.984 1 97.75 120 PHE A N 1
ATOM 880 C CA . PHE A 1 120 ? -6.113 -8.102 10.57 1 97.75 120 PHE A CA 1
ATOM 881 C C . PHE A 1 120 ? -5.449 -7.359 11.719 1 97.75 120 PHE A C 1
ATOM 883 O O . PHE A 1 120 ? -6.125 -6.922 12.656 1 97.75 120 PHE A O 1
ATOM 890 N N . GLU A 1 121 ? -4.164 -7.234 11.617 1 98.31 121 GLU A N 1
ATOM 891 C CA . GLU A 1 121 ? -3.398 -6.473 12.594 1 98.31 121 GLU A CA 1
ATOM 892 C C . GLU A 1 121 ? -2.908 -5.152 12.008 1 98.31 121 GLU A C 1
ATOM 894 O O . GLU A 1 121 ? -2.34 -5.125 10.914 1 98.31 121 GLU A O 1
ATOM 899 N N . GLN A 1 122 ? -3.209 -4.062 12.711 1 98.5 122 GLN A N 1
ATOM 900 C CA . GLN A 1 122 ? -2.645 -2.775 12.32 1 98.5 122 GLN A CA 1
ATOM 901 C C . GLN A 1 122 ? -1.19 -2.652 12.766 1 98.5 122 GLN A C 1
ATOM 903 O O . GLN A 1 122 ? -0.89 -2.764 13.953 1 98.5 122 GLN A O 1
ATOM 908 N N . LEU A 1 123 ? -0.322 -2.404 11.82 1 98.75 123 LEU A N 1
ATOM 909 C CA . LEU A 1 123 ? 1.096 -2.262 12.141 1 98.75 123 LEU A CA 1
ATOM 910 C C . LEU A 1 123 ? 1.466 -0.793 12.32 1 98.75 123 LEU A C 1
ATOM 912 O O . LEU A 1 123 ? 2.195 -0.444 13.258 1 98.75 123 LEU A O 1
ATOM 916 N N . ASN A 1 124 ? 1.067 0.035 11.438 1 98.5 124 ASN A N 1
ATOM 917 C CA . ASN A 1 124 ? 1.276 1.479 11.445 1 98.5 124 ASN A CA 1
ATOM 918 C C . ASN A 1 124 ? 0.016 2.23 11.031 1 98.5 124 ASN A C 1
ATOM 920 O O . ASN A 1 124 ? -0.772 1.728 10.227 1 98.5 124 ASN A O 1
ATOM 924 N N . ILE A 1 125 ? -0.126 3.381 11.555 1 98.5 125 ILE A N 1
ATOM 925 C CA . ILE A 1 125 ? -1.168 4.301 11.117 1 98.5 125 ILE A CA 1
ATOM 926 C C . ILE A 1 125 ? -0.576 5.695 10.922 1 98.5 125 ILE A C 1
ATOM 928 O O . ILE A 1 125 ? 0.133 6.203 11.789 1 98.5 125 ILE A O 1
ATOM 932 N N . TRP A 1 126 ? -0.79 6.297 9.773 1 97.06 126 TRP A N 1
ATOM 933 C CA . TRP A 1 126 ? -0.494 7.691 9.461 1 97.06 126 TRP A CA 1
ATOM 934 C C . TRP A 1 126 ? -1.759 8.438 9.047 1 97.06 126 TRP A C 1
ATOM 936 O O . TRP A 1 126 ? -2.705 7.836 8.539 1 97.06 126 TRP A O 1
ATOM 946 N N . HIS A 1 127 ? -1.759 9.68 9.344 1 96.56 127 HIS A N 1
ATOM 947 C CA . HIS A 1 127 ? -2.91 10.414 8.836 1 96.56 127 HIS A CA 1
ATOM 948 C C . HIS A 1 127 ? -2.555 11.867 8.562 1 96.56 127 HIS A C 1
ATOM 950 O O . HIS A 1 127 ? -1.567 12.383 9.094 1 96.56 127 HIS A O 1
ATOM 956 N N . ASN A 1 128 ? -3.289 12.484 7.633 1 94.31 128 ASN A N 1
ATOM 957 C CA . ASN A 1 128 ? -3.33 13.93 7.473 1 94.31 128 ASN A CA 1
ATOM 958 C C . ASN A 1 128 ? -4.715 14.492 7.773 1 94.31 128 ASN A C 1
ATOM 960 O O . ASN A 1 128 ? -5.41 13.992 8.664 1 94.31 128 ASN A O 1
ATOM 964 N N . CYS A 1 129 ? -5.039 15.508 7.145 1 91 129 CYS A N 1
ATOM 965 C CA . CYS A 1 129 ? -6.262 16.188 7.547 1 91 129 CYS A CA 1
ATOM 966 C C . CYS A 1 129 ? -7.488 15.352 7.227 1 91 129 CYS A C 1
ATOM 968 O O . CYS A 1 129 ? -8.508 15.438 7.918 1 91 129 CYS A O 1
ATOM 970 N N . ASP A 1 130 ? -7.449 14.539 6.199 1 94.81 130 ASP A N 1
ATOM 971 C CA . ASP A 1 130 ? -8.68 13.844 5.816 1 94.81 130 ASP A CA 1
ATOM 972 C C . ASP A 1 130 ? -8.375 12.453 5.266 1 94.81 130 ASP A C 1
ATOM 974 O O . ASP A 1 130 ? -9.211 11.852 4.59 1 94.81 130 ASP A O 1
ATOM 978 N N . THR A 1 131 ? -7.176 12 5.453 1 97.81 131 THR A N 1
ATOM 979 C CA . THR A 1 131 ? -6.758 10.703 4.926 1 97.81 131 THR A CA 1
ATOM 980 C C . THR A 1 131 ? -6.043 9.883 5.996 1 97.81 131 THR A C 1
ATOM 982 O O . THR A 1 131 ? -5.223 10.414 6.746 1 97.81 131 THR A O 1
ATOM 985 N N . VAL A 1 132 ? -6.367 8.609 6.055 1 98.19 132 VAL A N 1
ATOM 986 C CA . VAL A 1 132 ? -5.711 7.664 6.949 1 98.19 132 VAL A CA 1
ATOM 987 C C . VAL A 1 132 ? -5.016 6.578 6.133 1 98.19 132 VAL A C 1
ATOM 989 O O . VAL A 1 132 ? -5.605 6.016 5.203 1 98.19 132 VAL A O 1
ATOM 992 N N . THR A 1 133 ? -3.781 6.34 6.465 1 98.81 133 THR A N 1
ATOM 993 C CA . THR A 1 133 ? -3.021 5.242 5.875 1 98.81 133 THR A CA 1
ATOM 994 C C . THR A 1 133 ? -2.723 4.168 6.914 1 98.81 133 THR A C 1
ATOM 996 O O . THR A 1 133 ? -2.311 4.48 8.031 1 98.81 133 THR A O 1
ATOM 999 N N . ILE A 1 134 ? -2.945 2.92 6.5 1 98.88 134 ILE A N 1
ATOM 1000 C CA . ILE A 1 134 ? -2.736 1.789 7.398 1 98.88 134 ILE A CA 1
ATOM 1001 C C . ILE A 1 134 ? -1.782 0.787 6.754 1 98.88 134 ILE A C 1
ATOM 1003 O O . ILE A 1 134 ? -1.984 0.377 5.605 1 98.88 134 ILE A O 1
ATOM 1007 N N . ARG A 1 135 ? -0.755 0.441 7.422 1 98.94 135 ARG A N 1
ATOM 1008 C CA . ARG A 1 135 ? -0.026 -0.795 7.156 1 98.94 135 ARG A CA 1
ATOM 1009 C C . ARG A 1 135 ? -0.557 -1.939 8.016 1 98.94 135 ARG A C 1
ATOM 1011 O O . ARG A 1 135 ? -0.763 -1.775 9.219 1 98.94 135 ARG A O 1
ATOM 1018 N N . TRP A 1 136 ? -0.802 -3.004 7.336 1 98.81 136 TRP A N 1
ATOM 1019 C CA . TRP A 1 136 ? -1.48 -4.074 8.055 1 98.81 136 TRP A CA 1
ATOM 1020 C C . TRP A 1 136 ? -0.83 -5.422 7.77 1 98.81 136 TRP A C 1
ATOM 1022 O O . TRP A 1 136 ? -0.06 -5.559 6.816 1 98.81 136 TRP A O 1
ATOM 1032 N N . LEU A 1 137 ? -1.124 -6.379 8.68 1 98.81 137 LEU A N 1
ATOM 1033 C CA . LEU A 1 137 ? -0.63 -7.75 8.617 1 98.81 137 LEU A CA 1
ATOM 1034 C C . LEU A 1 137 ? -1.764 -8.742 8.844 1 98.81 137 LEU A C 1
ATOM 1036 O O . LEU A 1 137 ? -2.572 -8.578 9.758 1 98.81 137 LEU A O 1
ATOM 1040 N N . SER A 1 138 ? -1.859 -9.664 7.934 1 98.56 138 SER A N 1
ATOM 1041 C CA . SER A 1 138 ? -2.711 -10.828 8.117 1 98.56 138 SER A CA 1
ATOM 1042 C C . SER A 1 138 ? -1.88 -12.102 8.234 1 98.56 138 SER A C 1
ATOM 1044 O O . SER A 1 138 ? -1.122 -12.445 7.328 1 98.56 138 SER A O 1
ATOM 1046 N N . LYS A 1 139 ? -2.014 -12.766 9.383 1 97.62 139 LYS A N 1
ATOM 1047 C CA . LYS A 1 139 ? -1.257 -13.992 9.625 1 97.62 139 LYS A CA 1
ATOM 1048 C C . LYS A 1 139 ? -1.989 -14.914 10.594 1 97.62 139 LYS A C 1
ATOM 1050 O O . LYS A 1 139 ? -2.811 -14.453 11.391 1 97.62 139 LYS A O 1
ATOM 1055 N N . GLY A 1 140 ? -1.647 -16.156 10.539 1 95.12 140 GLY A N 1
ATOM 1056 C CA . GLY A 1 140 ? -2.285 -17.141 11.391 1 95.12 140 GLY A CA 1
ATOM 1057 C C . GLY A 1 140 ? -3.416 -17.891 10.703 1 95.12 140 GLY A C 1
ATOM 1058 O O . GLY A 1 140 ? -3.473 -17.938 9.477 1 95.12 140 GLY A O 1
ATOM 1059 N N . PRO A 1 141 ? -4.312 -18.516 11.5 1 92.25 141 PRO A N 1
ATOM 1060 C CA . PRO A 1 141 ? -5.383 -19.312 10.891 1 92.25 141 PRO A CA 1
ATOM 1061 C C . PRO A 1 141 ? -6.18 -18.531 9.852 1 92.25 141 PRO A C 1
ATOM 1063 O O . PRO A 1 141 ? -6.691 -17.453 10.141 1 92.25 141 PRO A O 1
ATOM 1066 N N . GLY A 1 142 ? -6.293 -19.078 8.648 1 90.06 142 GLY A N 1
ATOM 1067 C CA . GLY A 1 142 ? -7.004 -18.453 7.551 1 90.06 142 GLY A CA 1
ATOM 1068 C C . GLY A 1 142 ? -6.086 -17.703 6.594 1 90.06 142 GLY A C 1
ATOM 1069 O O . GLY A 1 142 ? -6.516 -17.281 5.523 1 90.06 142 GLY A O 1
ATOM 1070 N N . GLN A 1 143 ? -4.863 -17.594 7.066 1 95.88 143 GLN A N 1
ATOM 1071 C CA . GLN A 1 143 ? -3.852 -16.938 6.25 1 95.88 143 GLN A CA 1
ATOM 1072 C C . GLN A 1 143 ? -2.486 -17.594 6.418 1 95.88 143 GLN A C 1
ATOM 1074 O O . GLN A 1 143 ? -1.584 -17.016 7.031 1 95.88 143 GLN A O 1
ATOM 1079 N N . GLU A 1 144 ? -2.389 -18.797 5.934 1 95.06 144 GLU A N 1
ATOM 1080 C CA . GLU A 1 144 ? -1.206 -19.641 6.008 1 95.06 144 GLU A CA 1
ATOM 1081 C C . GLU A 1 144 ? -0.942 -20.344 4.676 1 95.06 144 GLU A C 1
ATOM 1083 O O . GLU A 1 144 ? -1.866 -20.562 3.889 1 95.06 144 GLU A O 1
ATOM 1088 N N . PRO A 1 145 ? 0.36 -20.625 4.41 1 95.56 145 PRO A N 1
ATOM 1089 C CA . PRO A 1 145 ? 1.554 -20.594 5.258 1 95.56 145 PRO A CA 1
ATOM 1090 C C . PRO A 1 145 ? 2.236 -19.219 5.27 1 95.56 145 PRO A C 1
ATOM 1092 O O . PRO A 1 145 ? 3.084 -18.969 6.129 1 95.56 145 PRO A O 1
ATOM 1095 N N . ALA A 1 146 ? 1.935 -18.391 4.371 1 97.38 146 ALA A N 1
ATOM 1096 C CA . ALA A 1 146 ? 2.617 -17.094 4.262 1 97.38 146 ALA A CA 1
ATOM 1097 C C . ALA A 1 146 ? 1.781 -15.984 4.883 1 97.38 146 ALA A C 1
ATOM 1099 O O . ALA A 1 146 ? 0.568 -15.914 4.672 1 97.38 146 ALA A O 1
ATOM 1100 N N . GLN A 1 147 ? 2.467 -15.141 5.645 1 98.44 147 GLN A N 1
ATOM 1101 C CA . GLN A 1 147 ? 1.775 -13.922 6.062 1 98.44 147 GLN A CA 1
ATOM 1102 C C . GLN A 1 147 ? 1.54 -12.992 4.875 1 98.44 147 GLN A C 1
ATOM 1104 O O . GLN A 1 147 ? 2.264 -13.055 3.881 1 98.44 147 GLN A O 1
ATOM 1109 N N . VAL A 1 148 ? 0.536 -12.195 5.012 1 98.81 148 VAL A N 1
ATOM 1110 C CA . VAL A 1 148 ? 0.225 -11.188 3.996 1 98.81 148 VAL A CA 1
ATOM 1111 C C . VAL A 1 148 ? 0.27 -9.797 4.617 1 98.81 148 VAL A C 1
ATOM 1113 O O . VAL A 1 148 ? -0.423 -9.523 5.602 1 98.81 148 VAL A O 1
ATOM 1116 N N . THR A 1 149 ? 1.135 -8.969 4.094 1 98.88 149 THR A N 1
ATOM 1117 C CA . THR A 1 149 ? 1.223 -7.57 4.504 1 98.88 149 THR A CA 1
ATOM 1118 C C . THR A 1 149 ? 0.683 -6.652 3.414 1 98.88 149 THR A C 1
ATOM 1120 O O . THR A 1 149 ? 0.862 -6.918 2.225 1 98.88 149 THR A O 1
ATOM 1123 N N . GLY A 1 150 ? 0.004 -5.582 3.801 1 98.94 150 GLY A N 1
ATOM 1124 C CA . GLY A 1 150 ? -0.535 -4.621 2.85 1 98.94 150 GLY A CA 1
ATOM 1125 C C . GLY A 1 150 ? -0.566 -3.203 3.385 1 98.94 150 GLY A C 1
ATOM 1126 O O . GLY A 1 150 ? -0.205 -2.961 4.539 1 98.94 150 GLY A O 1
ATOM 1127 N N . ILE A 1 151 ? -0.845 -2.26 2.521 1 98.94 151 ILE A N 1
ATOM 1128 C CA . ILE A 1 151 ? -1.05 -0.851 2.84 1 98.94 151 ILE A CA 1
ATOM 1129 C C . ILE A 1 151 ? -2.377 -0.376 2.252 1 98.94 151 ILE A C 1
ATOM 1131 O O . ILE A 1 151 ? -2.721 -0.724 1.121 1 98.94 151 ILE A O 1
ATOM 1135 N N . ILE A 1 152 ? -3.084 0.392 3.02 1 98.94 152 ILE A N 1
ATOM 1136 C CA . ILE A 1 152 ? -4.387 0.936 2.648 1 98.94 152 ILE A CA 1
ATOM 1137 C C . ILE A 1 152 ? -4.398 2.445 2.875 1 98.94 152 ILE A C 1
ATOM 1139 O O . ILE A 1 152 ? -3.879 2.932 3.883 1 98.94 152 ILE A O 1
ATOM 1143 N N . VAL A 1 153 ? -4.945 3.188 1.935 1 98.94 153 VAL A N 1
ATOM 1144 C CA . VAL A 1 153 ? -5.223 4.613 2.084 1 98.94 153 VAL A CA 1
ATOM 1145 C C . VAL A 1 153 ? -6.73 4.844 2.123 1 98.94 153 VAL A C 1
ATOM 1147 O O . VAL A 1 153 ? -7.453 4.43 1.211 1 98.94 153 VAL A O 1
ATOM 1150 N N . LEU A 1 154 ? -7.184 5.469 3.164 1 98.88 154 LEU A N 1
ATOM 1151 C CA . LEU A 1 154 ? -8.586 5.801 3.369 1 98.88 154 LEU A CA 1
ATOM 1152 C C . LEU A 1 154 ? -8.82 7.301 3.234 1 98.88 154 LEU A C 1
ATOM 1154 O O . LEU A 1 154 ? -8.453 8.07 4.125 1 98.88 154 LEU A O 1
ATOM 1158 N N . GLU A 1 155 ? -9.414 7.73 2.188 1 98.56 155 GLU A N 1
ATOM 1159 C CA . GLU A 1 155 ? -9.867 9.109 2.076 1 98.56 155 GLU A CA 1
ATOM 1160 C C . GLU A 1 155 ? -11.234 9.297 2.73 1 98.56 155 GLU A C 1
ATOM 1162 O O . GLU A 1 155 ? -12.156 8.523 2.479 1 98.56 155 GLU A O 1
ATOM 1167 N N . THR A 1 156 ? -11.305 10.383 3.52 1 98 156 THR A N 1
ATOM 1168 C CA . THR A 1 156 ? -12.516 10.531 4.328 1 98 156 THR A CA 1
ATOM 1169 C C . THR A 1 156 ? -13.18 11.883 4.059 1 98 156 THR A C 1
ATOM 1171 O O . THR A 1 156 ? -12.562 12.773 3.471 1 98 156 THR A O 1
ATOM 1174 N N . VAL A 1 157 ? -14.406 11.938 4.422 1 96.56 157 VAL A N 1
ATOM 1175 C CA . VAL A 1 157 ? -15.18 13.18 4.438 1 96.56 157 VAL A CA 1
ATOM 1176 C C . VAL A 1 157 ? -15.883 13.328 5.781 1 96.56 157 VAL A C 1
ATOM 1178 O O . VAL A 1 157 ? -16.234 12.336 6.422 1 96.56 157 VAL A O 1
ATOM 1181 N N . TYR A 1 158 ? -15.977 14.461 6.152 1 93.88 158 TYR A N 1
ATOM 1182 C CA . TYR A 1 158 ? -16.734 14.742 7.367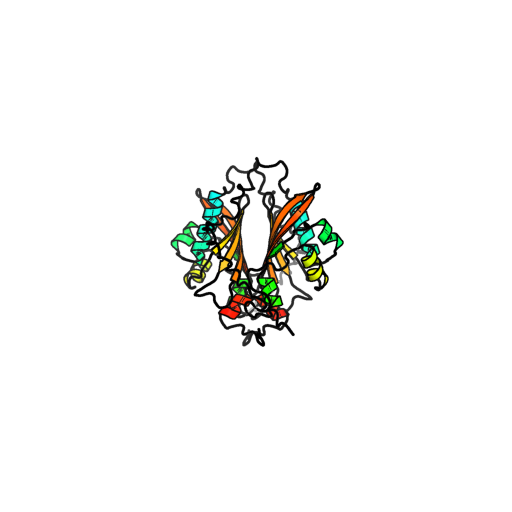 1 93.88 158 TYR A CA 1
ATOM 1183 C C . TYR A 1 158 ? -18.203 15.023 7.043 1 93.88 158 TYR A C 1
ATOM 1185 O O . TYR A 1 158 ? -18.516 16.031 6.398 1 93.88 158 TYR A O 1
ATOM 1193 N N . GLN A 1 159 ? -19.078 14.109 7.438 1 91.31 159 GLN A N 1
ATOM 1194 C CA . GLN A 1 159 ? -20.516 14.211 7.184 1 91.31 159 GLN A CA 1
ATOM 1195 C C . GLN A 1 159 ? -21.328 13.836 8.43 1 91.31 159 GLN A C 1
ATOM 1197 O O . GLN A 1 159 ? -21.016 12.852 9.102 1 91.31 159 GLN A O 1
ATOM 1202 N N . THR A 1 160 ? -22.312 14.633 8.734 1 87.81 160 THR A N 1
ATOM 1203 C CA . THR A 1 160 ? -23.219 14.406 9.852 1 87.81 160 THR A CA 1
ATOM 1204 C C . THR A 1 160 ? -22.453 14.211 11.148 1 87.81 160 THR A C 1
ATOM 1206 O O . THR A 1 160 ? -22.688 13.25 11.883 1 87.81 160 THR A O 1
ATOM 1209 N N . ASN A 1 161 ? -21.453 14.852 11.336 1 88.94 161 ASN A N 1
ATOM 1210 C CA . ASN A 1 161 ? -20.672 14.953 12.57 1 88.94 161 ASN A CA 1
ATOM 1211 C C . ASN A 1 161 ? -19.781 13.734 12.773 1 88.94 161 ASN A C 1
ATOM 1213 O O . ASN A 1 161 ? -19.469 13.367 13.906 1 88.94 161 ASN A O 1
ATOM 1217 N N . LYS A 1 162 ? -19.5 13.125 11.734 1 93.19 162 LYS A N 1
ATOM 1218 C CA . LYS A 1 162 ? -18.547 12.016 11.844 1 93.19 162 LYS A CA 1
ATOM 1219 C C . LYS A 1 162 ? -17.719 11.875 10.57 1 93.19 162 LYS A C 1
ATOM 1221 O O . LYS A 1 162 ? -18.094 12.391 9.516 1 93.19 162 LYS A O 1
ATOM 1226 N N . TRP A 1 163 ? -16.609 11.281 10.727 1 96.31 163 TRP A N 1
ATOM 1227 C CA . TRP A 1 163 ? -15.758 10.961 9.586 1 96.31 163 TRP A CA 1
ATOM 1228 C C . TRP A 1 163 ? -16.188 9.656 8.93 1 96.31 163 TRP A C 1
ATOM 1230 O O . TRP A 1 163 ? -16.312 8.625 9.602 1 96.31 163 TRP A O 1
ATOM 1240 N N . LEU A 1 164 ? -16.469 9.734 7.562 1 98.19 164 LEU A N 1
ATOM 1241 C CA . LEU A 1 164 ? -16.812 8.57 6.75 1 98.19 164 LEU A CA 1
ATOM 1242 C C . LEU A 1 164 ? -15.75 8.305 5.695 1 98.19 164 LEU A C 1
ATOM 1244 O O . LEU A 1 164 ? -15.164 9.234 5.145 1 98.19 164 LEU A O 1
ATOM 1248 N N . ILE A 1 165 ? -15.578 7.043 5.441 1 98.75 165 ILE A N 1
ATOM 1249 C CA . ILE A 1 165 ? -14.664 6.652 4.375 1 98.75 165 ILE A CA 1
ATOM 1250 C C . ILE A 1 165 ? -15.367 6.789 3.021 1 98.75 165 ILE A C 1
ATOM 1252 O O . ILE A 1 165 ? -16.453 6.246 2.822 1 98.75 165 ILE A O 1
ATOM 1256 N N . LYS A 1 166 ? -14.695 7.5 2.164 1 98.69 166 LYS A N 1
ATOM 1257 C CA . LYS A 1 166 ? -15.273 7.742 0.844 1 98.69 166 LYS A CA 1
ATOM 1258 C C . LYS A 1 166 ? -14.547 6.934 -0.229 1 98.69 166 LYS A C 1
ATOM 1260 O O . LYS A 1 166 ? -15.18 6.434 -1.163 1 98.69 166 LYS A O 1
ATOM 1265 N N . THR A 1 167 ? -13.266 6.867 -0.163 1 98.81 167 THR A N 1
ATOM 1266 C CA . THR A 1 167 ? -12.453 6.141 -1.135 1 98.81 167 THR A CA 1
ATOM 1267 C C . THR A 1 167 ? -11.375 5.324 -0.435 1 98.81 167 THR A C 1
ATOM 1269 O O . THR A 1 167 ? -10.734 5.809 0.5 1 98.81 167 THR A O 1
ATOM 1272 N N . VAL A 1 168 ? -11.219 4.094 -0.918 1 98.88 168 VAL A N 1
ATOM 1273 C CA . VAL A 1 168 ? -10.156 3.219 -0.425 1 98.88 168 VAL A CA 1
ATOM 1274 C C . VAL A 1 168 ? -9.234 2.826 -1.576 1 98.88 168 VAL A C 1
ATOM 1276 O O . VAL A 1 168 ? -9.703 2.453 -2.656 1 98.88 168 VAL A O 1
ATOM 1279 N N . TYR A 1 169 ? -7.98 2.98 -1.347 1 98.88 169 TYR A N 1
ATOM 1280 C CA . TYR A 1 169 ? -6.941 2.35 -2.154 1 98.88 169 TYR A CA 1
ATOM 1281 C C . TYR A 1 169 ? -6.164 1.325 -1.338 1 98.88 169 TYR A C 1
ATOM 1283 O O . TYR A 1 169 ? -5.66 1.636 -0.256 1 98.88 169 TYR A O 1
ATOM 1291 N N . SER A 1 170 ? -6.098 0.12 -1.84 1 98.88 170 SER A N 1
ATOM 1292 C CA . SER A 1 170 ? -5.395 -0.916 -1.088 1 98.88 170 SER A CA 1
ATOM 1293 C C . SER A 1 170 ? -4.527 -1.771 -2.004 1 98.88 170 SER A C 1
ATOM 1295 O O . SER A 1 170 ? -4.934 -2.109 -3.117 1 98.88 170 SER A O 1
ATOM 1297 N N . GLU A 1 171 ? -3.312 -2.033 -1.564 1 98.94 171 GLU A N 1
ATOM 1298 C CA . GLU A 1 171 ? -2.445 -3.025 -2.191 1 98.94 171 GLU A CA 1
ATOM 1299 C C . GLU A 1 171 ? -1.713 -3.859 -1.146 1 98.94 171 GLU A C 1
ATOM 1301 O O . GLU A 1 171 ? -1.381 -3.361 -0.067 1 98.94 171 GLU A O 1
ATOM 1306 N N . PHE A 1 172 ? -1.518 -5.078 -1.498 1 98.94 172 PHE A N 1
ATOM 1307 C CA . PHE A 1 172 ? -0.886 -6.02 -0.583 1 98.94 172 PHE A CA 1
ATOM 1308 C C . PHE A 1 172 ? -0.139 -7.102 -1.353 1 98.94 172 PHE A C 1
ATOM 1310 O O . PHE A 1 172 ? -0.228 -7.172 -2.58 1 98.94 172 PHE A O 1
ATOM 1317 N N . ASN A 1 173 ? 0.636 -7.898 -0.653 1 98.94 173 ASN A N 1
ATOM 1318 C CA . ASN A 1 173 ? 1.362 -9.031 -1.219 1 98.94 173 ASN A CA 1
ATOM 1319 C C . ASN A 1 173 ? 0.412 -10.125 -1.698 1 98.94 173 ASN A C 1
ATOM 1321 O O . ASN A 1 173 ? 0.234 -11.141 -1.021 1 98.94 173 ASN A O 1
ATOM 1325 N N . SER A 1 174 ? -0.091 -9.945 -2.867 1 98.88 174 SER A N 1
ATOM 1326 C CA . SER A 1 174 ? -1.09 -10.852 -3.42 1 98.88 174 SER A CA 1
ATOM 1327 C C . SER A 1 174 ? -0.468 -12.188 -3.803 1 98.88 174 SER A C 1
ATOM 1329 O O . SER A 1 174 ? -1.148 -13.219 -3.811 1 98.88 174 SER A O 1
ATOM 1331 N N . GLY A 1 175 ? 0.825 -12.172 -4.098 1 98.75 175 GLY A N 1
ATOM 1332 C CA . GLY A 1 175 ? 1.498 -13.438 -4.371 1 98.75 175 GLY A CA 1
ATOM 1333 C C . GLY A 1 175 ? 1.43 -14.414 -3.215 1 98.75 175 GLY A C 1
ATOM 1334 O O . GLY A 1 175 ? 1.129 -15.594 -3.41 1 98.75 175 GLY A O 1
ATOM 1335 N N . ALA A 1 176 ? 1.688 -13.906 -2.08 1 98.75 176 ALA A N 1
ATOM 1336 C CA . ALA A 1 176 ? 1.605 -14.75 -0.887 1 98.75 176 ALA A CA 1
ATOM 1337 C C . ALA A 1 176 ? 0.19 -15.281 -0.687 1 98.75 176 ALA A C 1
ATOM 1339 O O . ALA A 1 176 ? 0.004 -16.438 -0.309 1 98.75 176 ALA A O 1
ATOM 1340 N N . TRP A 1 177 ? -0.791 -14.406 -0.902 1 98.56 177 TRP A N 1
ATOM 1341 C CA . TRP A 1 177 ? -2.174 -14.828 -0.721 1 98.56 177 TRP A CA 1
ATOM 1342 C C . TRP A 1 177 ? -2.557 -15.891 -1.744 1 98.56 177 TRP A C 1
ATOM 1344 O O . TRP A 1 177 ? -3.252 -16.859 -1.416 1 98.56 177 TRP A O 1
ATOM 1354 N N . LEU A 1 178 ? -2.111 -15.75 -2.973 1 98.38 178 LEU A N 1
ATOM 1355 C CA . LEU A 1 178 ? -2.352 -16.766 -3.998 1 98.38 178 LEU A CA 1
ATOM 1356 C C . LEU A 1 178 ? -1.755 -18.094 -3.59 1 98.38 178 LEU A C 1
ATOM 1358 O O . LEU A 1 178 ? -2.344 -19.156 -3.854 1 98.38 178 LEU A O 1
ATOM 1362 N N . VAL A 1 179 ? -0.613 -18.047 -2.951 1 98.12 179 VAL A N 1
ATOM 1363 C CA . VAL A 1 179 ? 0.001 -19.266 -2.432 1 98.12 179 VAL A CA 1
ATOM 1364 C C . VAL A 1 179 ? -0.884 -19.875 -1.343 1 98.12 179 VAL A C 1
ATOM 1366 O O . VAL A 1 179 ? -1.159 -21.078 -1.351 1 98.12 179 VAL A O 1
ATOM 1369 N N . ASN A 1 180 ? -1.312 -19.031 -0.449 1 97.81 180 ASN A N 1
ATOM 1370 C CA . ASN A 1 180 ? -2.152 -19.484 0.654 1 97.81 180 ASN A CA 1
ATOM 1371 C C . ASN A 1 180 ? -3.428 -20.156 0.149 1 97.81 180 ASN A C 1
ATOM 1373 O O . ASN A 1 180 ? -3.922 -21.094 0.763 1 97.81 180 ASN A O 1
ATOM 1377 N N . LEU A 1 181 ? -3.916 -19.672 -0.975 1 96.31 181 LEU A N 1
ATOM 1378 C CA . LEU A 1 181 ? -5.164 -20.188 -1.536 1 96.31 181 LEU A CA 1
ATOM 1379 C C . LEU A 1 181 ? -4.91 -21.422 -2.387 1 96.31 181 LEU A C 1
ATOM 1381 O O . LEU A 1 181 ? -5.852 -22.062 -2.863 1 96.31 181 LEU A O 1
ATOM 1385 N N . GLY A 1 182 ? -3.662 -21.75 -2.654 1 96.44 182 GLY A N 1
ATOM 1386 C CA . GLY A 1 182 ? -3.303 -22.906 -3.465 1 96.44 182 GLY A CA 1
ATOM 1387 C C . GLY A 1 182 ? -3.438 -22.656 -4.953 1 96.44 182 GLY A C 1
ATOM 1388 O O . GLY A 1 182 ? -3.367 -23.594 -5.754 1 96.44 182 GLY A O 1
ATOM 1389 N N . ILE A 1 183 ? -3.664 -21.438 -5.297 1 96.62 183 ILE A N 1
ATOM 1390 C CA . ILE A 1 183 ? -3.799 -21.062 -6.699 1 96.62 183 ILE A CA 1
ATOM 1391 C C . ILE A 1 183 ? -2.422 -21.016 -7.355 1 96.62 183 ILE A C 1
ATOM 1393 O O . ILE A 1 183 ? -2.246 -21.484 -8.484 1 96.62 183 ILE A O 1
ATOM 1397 N N . PHE A 1 184 ? -1.508 -20.406 -6.652 1 97.44 184 PHE A N 1
ATOM 1398 C CA . PHE A 1 184 ? -0.102 -20.422 -7.039 1 97.44 184 PHE A CA 1
ATOM 1399 C C . PHE A 1 184 ? 0.687 -21.406 -6.191 1 97.44 184 PHE A C 1
ATOM 1401 O O . PHE A 1 184 ? 0.752 -21.281 -4.969 1 97.44 184 PHE A O 1
ATOM 1408 N N . LYS A 1 185 ? 1.282 -22.406 -6.844 1 96.38 185 LYS A N 1
ATOM 1409 C CA . LYS A 1 185 ? 2.121 -23.391 -6.18 1 96.38 185 LYS A CA 1
ATOM 1410 C C . LYS A 1 185 ? 3.574 -23.281 -6.629 1 96.38 185 LYS A C 1
ATOM 1412 O O . LYS A 1 185 ? 3.973 -23.875 -7.633 1 96.38 185 LYS A O 1
ATOM 1417 N N . PRO A 1 186 ? 4.266 -22.469 -5.844 1 95.88 186 PRO A N 1
ATOM 1418 C CA . PRO A 1 186 ? 5.672 -22.344 -6.242 1 95.88 186 PRO A CA 1
ATOM 1419 C C . PRO A 1 186 ? 6.414 -23.672 -6.238 1 95.88 186 PRO A C 1
ATOM 1421 O O . PRO A 1 186 ? 6.098 -24.562 -5.441 1 95.88 186 PRO A O 1
ATOM 1424 N N . SER A 1 187 ? 7.375 -23.75 -7.137 1 90.06 187 SER A N 1
ATOM 1425 C CA . SER A 1 187 ? 8.164 -24.969 -7.254 1 90.06 187 SER A CA 1
ATOM 1426 C C . SER A 1 187 ? 9.586 -24.766 -6.727 1 90.06 187 SER A C 1
ATOM 1428 O O . SER A 1 187 ? 10.07 -23.625 -6.656 1 90.06 187 SER A O 1
ATOM 1430 N N . ASN A 1 188 ? 10.234 -25.828 -6.273 1 85.81 188 ASN A N 1
ATOM 1431 C CA . ASN A 1 188 ? 11.641 -25.812 -5.879 1 85.81 188 ASN A CA 1
ATOM 1432 C C . ASN A 1 188 ? 11.875 -24.953 -4.645 1 85.81 188 ASN A C 1
ATOM 1434 O O . ASN A 1 188 ? 12.836 -24.172 -4.598 1 85.81 188 ASN A O 1
ATOM 1438 N N . CYS A 1 189 ? 10.891 -24.906 -3.842 1 89.88 189 CYS A N 1
ATOM 1439 C CA . CYS A 1 189 ? 11.047 -24.172 -2.598 1 89.88 189 CYS A CA 1
ATOM 1440 C C . CYS A 1 189 ? 11.961 -24.906 -1.631 1 89.88 189 CYS A C 1
ATOM 1442 O O . CYS A 1 189 ? 11.609 -25.969 -1.118 1 89.88 189 CYS A O 1
ATOM 1444 N N . SER A 1 190 ? 13.141 -25.344 -2.064 1 73.25 190 SER A N 1
ATOM 1445 C CA . SER A 1 190 ? 14.047 -26.062 -1.165 1 73.25 190 SER A CA 1
ATOM 1446 C C . SER A 1 190 ? 14.758 -25.094 -0.217 1 73.25 190 SER A C 1
ATOM 1448 O O . SER A 1 190 ? 15.062 -23.969 -0.592 1 73.25 190 SER A O 1
ATOM 1450 N N . ALA A 1 191 ? 14.594 -25.547 1.104 1 54.69 191 ALA A N 1
ATOM 1451 C CA . ALA A 1 191 ? 15.398 -24.797 2.068 1 54.69 191 ALA A CA 1
ATOM 1452 C C . ALA A 1 191 ? 16.875 -24.812 1.69 1 54.69 191 ALA A C 1
ATOM 1454 O O . ALA A 1 191 ? 17.344 -25.766 1.063 1 54.69 191 ALA A O 1
ATOM 1455 N N . MET B 1 1 ? 53.75 -37.406 28.469 1 28.44 1 MET B N 1
ATOM 1456 C CA . MET B 1 1 ? 52.969 -36.5 27.656 1 28.44 1 MET B CA 1
ATOM 1457 C C . MET B 1 1 ? 51.625 -36.188 28.312 1 28.44 1 MET B C 1
ATOM 1459 O O . MET B 1 1 ? 50.812 -37.094 28.562 1 28.44 1 MET B O 1
ATOM 1463 N N . LEU B 1 2 ? 51.594 -35.156 29.188 1 32.28 2 LEU B N 1
ATOM 1464 C CA . LEU B 1 2 ? 50.562 -34.688 30.125 1 32.28 2 LEU B CA 1
ATOM 1465 C C . LEU B 1 2 ? 49.375 -34.156 29.375 1 32.28 2 LEU B C 1
ATOM 1467 O O . LEU B 1 2 ? 49.5 -33.219 28.578 1 32.28 2 LEU B O 1
ATOM 1471 N N . MET B 1 3 ? 48.375 -34.969 29.125 1 28.34 3 MET B N 1
ATOM 1472 C CA . MET B 1 3 ? 47.125 -34.656 28.453 1 28.34 3 MET B CA 1
ATOM 1473 C C . MET B 1 3 ? 46.312 -33.594 29.219 1 28.34 3 MET B C 1
ATOM 1475 O O . MET B 1 3 ? 46 -33.781 30.391 1 28.34 3 MET B O 1
ATOM 1479 N N . ALA B 1 4 ? 46.625 -32.312 28.906 1 32.53 4 ALA B N 1
ATOM 1480 C CA . ALA B 1 4 ? 45.906 -31.172 29.469 1 32.53 4 ALA B CA 1
ATOM 1481 C C . ALA B 1 4 ? 44.406 -31.328 29.297 1 32.53 4 ALA B C 1
ATOM 1483 O O . ALA B 1 4 ? 43.906 -31.562 28.188 1 32.53 4 ALA B O 1
ATOM 1484 N N . MET B 1 5 ? 43.688 -31.719 30.312 1 27.31 5 MET B N 1
ATOM 1485 C CA . MET B 1 5 ? 42.25 -31.859 30.438 1 27.31 5 MET B CA 1
ATOM 1486 C C . MET B 1 5 ? 41.531 -30.531 30.219 1 27.31 5 MET B C 1
ATOM 1488 O O . MET B 1 5 ? 41.812 -29.547 30.922 1 27.31 5 MET B O 1
ATOM 1492 N N . ALA B 1 6 ? 41.281 -30.156 28.969 1 30.66 6 ALA B N 1
ATOM 1493 C CA . ALA B 1 6 ? 40.562 -28.922 28.641 1 30.66 6 ALA B CA 1
ATOM 1494 C C . ALA B 1 6 ? 39.188 -28.906 29.297 1 30.66 6 ALA B C 1
ATOM 1496 O O . ALA B 1 6 ? 38.375 -29.828 29.094 1 30.66 6 ALA B O 1
ATOM 1497 N N . SER B 1 7 ? 39.062 -28.422 30.5 1 26.39 7 SER B N 1
ATOM 1498 C CA . SER B 1 7 ? 37.812 -28.25 31.219 1 26.39 7 SER B CA 1
ATOM 1499 C C . SER B 1 7 ? 36.844 -27.328 30.469 1 26.39 7 SER B C 1
ATOM 1501 O O . SER B 1 7 ? 37.219 -26.203 30.125 1 26.39 7 SER B O 1
ATOM 1503 N N . LEU B 1 8 ? 35.969 -27.891 29.688 1 28.56 8 LEU B N 1
ATOM 1504 C CA . LEU B 1 8 ? 34.875 -27.219 29 1 28.56 8 LEU B CA 1
ATOM 1505 C C . LEU B 1 8 ? 33.938 -26.531 29.984 1 28.56 8 LEU B C 1
ATOM 1507 O O . LEU B 1 8 ? 33.312 -27.203 30.797 1 28.56 8 LEU B O 1
ATOM 1511 N N . PHE B 1 9 ? 34.344 -25.406 30.516 1 26.61 9 PHE B N 1
ATOM 1512 C CA . PHE B 1 9 ? 33.438 -24.656 31.359 1 26.61 9 PHE B CA 1
ATOM 1513 C C . PHE B 1 9 ? 32.156 -24.297 30.609 1 26.61 9 PHE B C 1
ATOM 1515 O O . PHE B 1 9 ? 32.219 -23.641 29.562 1 26.61 9 PHE B O 1
ATOM 1522 N N . ALA B 1 10 ? 31.125 -25.172 30.734 1 26.62 10 ALA B N 1
ATOM 1523 C CA . ALA B 1 10 ? 29.766 -24.906 30.266 1 26.62 10 ALA B CA 1
ATOM 1524 C C . ALA B 1 10 ? 29.203 -23.656 30.938 1 26.62 10 ALA B C 1
ATOM 1526 O O . ALA B 1 10 ? 29.016 -23.609 32.156 1 26.62 10 ALA B O 1
ATOM 1527 N N . ALA B 1 11 ? 29.578 -22.438 30.453 1 27.83 11 ALA B N 1
ATOM 1528 C CA . ALA B 1 11 ? 28.953 -21.219 30.938 1 27.83 11 ALA B CA 1
ATOM 1529 C C . ALA B 1 11 ? 27.438 -21.297 30.812 1 27.83 11 ALA B C 1
ATOM 1531 O O . ALA B 1 11 ? 26.906 -21.516 29.734 1 27.83 11 ALA B O 1
ATOM 1532 N N . CYS B 1 12 ? 26.75 -21.672 31.844 1 27.61 12 CYS B N 1
ATOM 1533 C CA . CYS B 1 12 ? 25.297 -21.578 32 1 27.61 12 CYS B CA 1
ATOM 1534 C C . CYS B 1 12 ? 24.812 -20.156 31.719 1 27.61 12 CYS B C 1
ATOM 1536 O O . CYS B 1 12 ? 25.109 -19.234 32.5 1 27.61 12 CYS B O 1
ATOM 1538 N N . VAL B 1 13 ? 24.766 -19.781 30.484 1 28.92 13 VAL B N 1
ATOM 1539 C CA . VAL B 1 13 ? 24.125 -18.5 30.188 1 28.92 13 VAL B CA 1
ATOM 1540 C C . VAL B 1 13 ? 22.703 -18.484 30.734 1 28.92 13 VAL B C 1
ATOM 1542 O O . VAL B 1 13 ? 21.875 -19.312 30.359 1 28.92 13 VAL B O 1
ATOM 1545 N N . LEU B 1 14 ? 22.578 -18.234 32 1 28.06 14 LEU B N 1
ATOM 1546 C CA . LEU B 1 14 ? 21.25 -17.922 32.531 1 28.06 14 LEU B CA 1
ATOM 1547 C C . LEU B 1 14 ? 20.531 -16.938 31.625 1 28.06 14 LEU B C 1
ATOM 1549 O O . LEU B 1 14 ? 21.031 -15.828 31.375 1 28.06 14 LEU B O 1
ATOM 1553 N N . ALA B 1 15 ? 19.719 -17.484 30.734 1 28.44 15 ALA B N 1
ATOM 1554 C CA . ALA B 1 15 ? 18.781 -16.672 29.969 1 28.44 15 ALA B CA 1
ATOM 1555 C C . ALA B 1 15 ? 17.953 -15.773 30.875 1 28.44 15 ALA B C 1
ATOM 1557 O O . ALA B 1 15 ? 17.25 -16.266 31.766 1 28.44 15 ALA B O 1
ATOM 1558 N N . ALA B 1 16 ? 18.5 -14.602 31.312 1 29.67 16 ALA B N 1
ATOM 1559 C CA . ALA B 1 16 ? 17.641 -13.688 32.031 1 29.67 16 ALA B CA 1
ATOM 1560 C C . ALA B 1 16 ? 16.266 -13.594 31.375 1 29.67 16 ALA B C 1
ATOM 1562 O O . ALA B 1 16 ? 16.141 -13.695 30.156 1 29.67 16 ALA B O 1
ATOM 1563 N N . PRO B 1 17 ? 15.25 -13.906 32.125 1 28.86 17 PRO B N 1
ATOM 1564 C CA . PRO B 1 17 ? 13.875 -13.781 31.641 1 28.86 17 PRO B CA 1
ATOM 1565 C C . PRO B 1 17 ? 13.648 -12.484 30.875 1 28.86 17 PRO B C 1
ATOM 1567 O O . PRO B 1 17 ? 14.172 -11.43 31.25 1 28.86 17 PRO B O 1
ATOM 1570 N N . GLU B 1 18 ? 13.617 -12.625 29.578 1 28.08 18 GLU B N 1
ATOM 1571 C CA . GLU B 1 18 ? 13.25 -11.484 28.75 1 28.08 18 GLU B CA 1
ATOM 1572 C C . GLU B 1 18 ? 12.086 -10.711 29.359 1 28.08 18 GLU B C 1
ATOM 1574 O O . GLU B 1 18 ? 11.047 -11.297 29.672 1 28.08 18 GLU B O 1
ATOM 1579 N N . ALA B 1 19 ? 12.367 -9.711 30.203 1 29 19 ALA B N 1
ATOM 1580 C CA . ALA B 1 19 ? 11.445 -8.688 30.688 1 29 19 ALA B CA 1
ATOM 1581 C C . ALA B 1 19 ? 10.289 -8.469 29.719 1 29 19 ALA B C 1
ATOM 1583 O O . ALA B 1 19 ? 10.438 -8.703 28.516 1 29 19 ALA B O 1
ATOM 1584 N N . ASN B 1 20 ? 9.109 -8.414 30.234 1 24.22 20 ASN B N 1
ATOM 1585 C CA . ASN B 1 20 ? 7.75 -8.195 29.766 1 24.22 20 ASN B CA 1
ATOM 1586 C C . ASN B 1 20 ? 7.688 -7.074 28.734 1 24.22 20 ASN B C 1
ATOM 1588 O O . ASN B 1 20 ? 7.832 -5.898 29.078 1 24.22 20 ASN B O 1
ATOM 1592 N N . ARG B 1 21 ? 8.328 -7.316 27.656 1 29.67 21 ARG B N 1
ATOM 1593 C CA . ARG B 1 21 ? 8.188 -6.332 26.594 1 29.67 21 ARG B CA 1
ATOM 1594 C C . ARG B 1 21 ? 6.727 -5.945 26.391 1 29.67 21 ARG B C 1
ATOM 1596 O O . ARG B 1 21 ? 5.859 -6.816 26.281 1 29.67 21 ARG B O 1
ATOM 1603 N N . ASN B 1 22 ? 6.43 -4.91 27.109 1 24.86 22 ASN B N 1
ATOM 1604 C CA . ASN B 1 22 ? 5.102 -4.336 26.938 1 24.86 22 ASN B CA 1
ATOM 1605 C C . ASN B 1 22 ? 4.613 -4.496 25.5 1 24.86 22 ASN B C 1
ATOM 1607 O O . ASN B 1 22 ? 5.262 -4.031 24.562 1 24.86 22 ASN B O 1
ATOM 1611 N N . PRO B 1 23 ? 3.904 -5.527 25.234 1 28.25 23 PRO B N 1
ATOM 1612 C CA . PRO B 1 23 ? 3.422 -5.969 23.922 1 28.25 23 PRO B CA 1
ATOM 1613 C C . PRO B 1 23 ? 2.959 -4.812 23.047 1 28.25 23 PRO B C 1
ATOM 1615 O O . PRO B 1 23 ? 2.691 -5.004 21.859 1 28.25 23 PRO B O 1
ATOM 1618 N N . HIS B 1 24 ? 2.127 -4.043 23.719 1 29.12 24 HIS B N 1
ATOM 1619 C CA . HIS B 1 24 ? 1.449 -3.074 22.859 1 29.12 24 HIS B CA 1
ATOM 1620 C C . HIS B 1 24 ? 2.443 -2.105 22.219 1 29.12 24 HIS B C 1
ATOM 1622 O O . HIS B 1 24 ? 2.814 -1.102 22.844 1 29.12 24 HIS B O 1
ATOM 1628 N N . GLY B 1 25 ? 3.506 -2.564 21.906 1 26.11 25 GLY B N 1
ATOM 1629 C CA . GLY B 1 25 ? 4.477 -1.663 21.312 1 26.11 25 GLY B CA 1
ATOM 1630 C C . GLY B 1 25 ? 3.842 -0.609 20.422 1 26.11 25 GLY B C 1
ATOM 1631 O O . GLY B 1 25 ? 3.42 -0.905 19.297 1 26.11 25 GLY B O 1
ATOM 1632 N N . TRP B 1 26 ? 2.998 0.226 21.047 1 24 26 TRP B N 1
ATOM 1633 C CA . TRP B 1 26 ? 2.662 1.421 20.281 1 24 26 TRP B CA 1
ATOM 1634 C C . TRP B 1 26 ? 3.857 1.894 19.453 1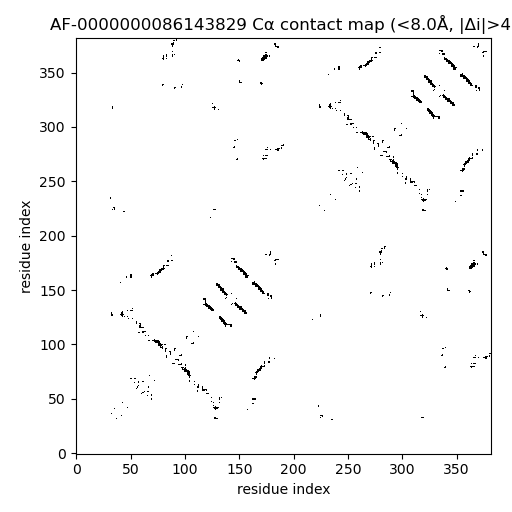 24 26 TRP B C 1
ATOM 1636 O O . TRP B 1 26 ? 4.988 1.903 19.938 1 24 26 TRP B O 1
ATOM 1646 N N . GLY B 1 27 ? 4.086 1.497 18.344 1 29.8 27 GLY B N 1
ATOM 1647 C CA . GLY B 1 27 ? 5.051 2.398 17.734 1 29.8 27 GLY B CA 1
ATOM 1648 C C . GLY B 1 27 ? 5.129 3.746 18.422 1 29.8 27 GLY B C 1
ATOM 1649 O O . GLY B 1 27 ? 4.285 4.074 19.25 1 29.8 27 GLY B O 1
ATOM 1650 N N . THR B 1 28 ? 6.246 4.219 18.797 1 28.47 28 THR B N 1
ATOM 1651 C CA . THR B 1 28 ? 6.27 5.535 19.422 1 28.47 28 THR B CA 1
ATOM 1652 C C . THR B 1 28 ? 5.016 6.328 19.047 1 28.47 28 THR B C 1
ATOM 1654 O O . THR B 1 28 ? 4.668 6.441 17.875 1 28.47 28 THR B O 1
ATOM 1657 N N . LEU B 1 29 ? 4.008 6.199 19.797 1 30.2 29 LEU B N 1
ATOM 1658 C CA . LEU B 1 29 ? 2.898 7.145 19.734 1 30.2 29 LEU B CA 1
ATOM 1659 C C . LEU B 1 29 ? 3.4 8.539 19.375 1 30.2 29 LEU B C 1
ATOM 1661 O O . LEU B 1 29 ? 3.816 9.297 20.25 1 30.2 29 LEU B O 1
ATOM 1665 N N . LYS B 1 30 ? 4.289 8.602 18.406 1 33.97 30 LYS B N 1
ATOM 1666 C CA . LYS B 1 30 ? 4.613 9.961 17.984 1 33.97 30 LYS B CA 1
ATOM 1667 C C . LYS B 1 30 ? 3.357 10.828 17.906 1 33.97 30 LYS B C 1
ATOM 1669 O O . LYS B 1 30 ? 2.271 10.328 17.609 1 33.97 30 LYS B O 1
ATOM 1674 N N . ARG B 1 31 ? 3.32 11.883 18.656 1 34.22 31 ARG B N 1
ATOM 1675 C CA . ARG B 1 31 ? 2.379 13 18.609 1 34.22 31 ARG B CA 1
ATOM 1676 C C . ARG B 1 31 ? 1.795 13.18 17.219 1 34.22 31 ARG B C 1
ATOM 1678 O O . ARG B 1 31 ? 2.447 12.859 16.219 1 34.22 31 ARG B O 1
ATOM 1685 N N . PRO B 1 32 ? 0.491 13.18 17.234 1 36.22 32 PRO B N 1
ATOM 1686 C CA . PRO B 1 32 ? -0.045 13.469 15.891 1 36.22 32 PRO B CA 1
ATOM 1687 C C . PRO B 1 32 ? 0.784 14.5 15.133 1 36.22 32 PRO B C 1
ATOM 1689 O O . PRO B 1 32 ? 1.095 15.562 15.672 1 36.22 32 PRO B O 1
ATOM 1692 N N . SER B 1 33 ? 1.664 13.992 14.43 1 37.16 33 SER B N 1
ATOM 1693 C CA . SER B 1 33 ? 2.662 14.734 13.672 1 37.16 33 SER B CA 1
ATOM 1694 C C . SER B 1 33 ? 2.049 15.969 13.016 1 37.16 33 SER B C 1
ATOM 1696 O O . SER B 1 33 ? 2.756 16.75 12.375 1 37.16 33 SER B O 1
ATOM 1698 N N . TRP B 1 34 ? 0.553 15.906 12.914 1 39 34 TRP B N 1
ATOM 1699 C CA . TRP B 1 34 ? 0.02 17.031 12.164 1 39 34 TRP B CA 1
ATOM 1700 C C . TRP B 1 34 ? -0.097 18.266 13.047 1 39 34 TRP B C 1
ATOM 1702 O O . TRP B 1 34 ? -0.822 19.203 12.711 1 39 34 TRP B O 1
ATOM 1712 N N . TYR B 1 35 ? 0.157 18.109 14.297 1 38.81 35 TYR B N 1
ATOM 1713 C CA . TYR B 1 35 ? -0.035 19.344 15.047 1 38.81 35 TYR B CA 1
ATOM 1714 C C . TYR B 1 35 ? 0.713 20.5 14.391 1 38.81 35 TYR B C 1
ATOM 1716 O O . TYR B 1 35 ? 1.931 20.438 14.203 1 38.81 35 TYR B O 1
ATOM 1724 N N . PRO B 1 36 ? -0.102 21.297 13.805 1 37.19 36 PRO B N 1
ATOM 1725 C CA . PRO B 1 36 ? 0.571 22.516 13.344 1 37.19 36 PRO B CA 1
ATOM 1726 C C . PRO B 1 36 ? 1.641 23 14.312 1 37.19 36 PRO B C 1
ATOM 1728 O O . PRO B 1 36 ? 2.395 23.922 13.992 1 37.19 36 PRO B O 1
ATOM 1731 N N . GLY B 1 37 ? 1.215 22.906 15.594 1 36.78 37 GLY B N 1
ATOM 1732 C CA . GLY B 1 37 ? 2.15 23.609 16.453 1 36.78 37 GLY B CA 1
ATOM 1733 C C . GLY B 1 37 ? 3.545 23.016 16.438 1 36.78 37 GLY B C 1
ATOM 1734 O O . GLY B 1 37 ? 4.367 23.312 17.297 1 36.78 37 GLY B O 1
ATOM 1735 N N . ARG B 1 38 ? 3.541 21.672 16.125 1 40.88 38 ARG B N 1
ATOM 1736 C CA . ARG B 1 38 ? 4.926 21.234 16.312 1 40.88 38 ARG B CA 1
ATOM 1737 C C . ARG B 1 38 ? 5.879 22.109 15.492 1 40.88 38 ARG B C 1
ATOM 1739 O O . ARG B 1 38 ? 5.441 22.906 14.664 1 40.88 38 ARG B O 1
ATOM 1746 N N . SER B 1 39 ? 7.148 21.453 15.242 1 45.28 39 SER B N 1
ATOM 1747 C CA . SER B 1 39 ? 8.391 22.078 14.805 1 45.28 39 SER B CA 1
ATOM 1748 C C . SER B 1 39 ? 8.203 22.844 13.5 1 45.28 39 SER B C 1
ATOM 1750 O O . SER B 1 39 ? 7.359 22.469 12.68 1 45.28 39 SER B O 1
ATOM 1752 N N . PRO B 1 40 ? 8.516 24.094 13.391 1 53.66 40 PRO B N 1
ATOM 1753 C CA . PRO B 1 40 ? 8.625 24.906 12.188 1 53.66 40 PRO B CA 1
ATOM 1754 C C . PRO B 1 40 ? 8.898 24.078 10.93 1 53.66 40 PRO B C 1
ATOM 1756 O O . PRO B 1 40 ? 8.836 24.609 9.812 1 53.66 40 PRO B O 1
ATOM 1759 N N . GLN B 1 41 ? 9.195 22.719 10.961 1 72.38 41 GLN B N 1
ATOM 1760 C CA . GLN B 1 41 ? 9.516 22.297 9.602 1 72.38 41 GLN B CA 1
ATOM 1761 C C . GLN B 1 41 ? 8.656 21.109 9.18 1 72.38 41 GLN B C 1
ATOM 1763 O O . GLN B 1 41 ? 8.977 19.953 9.484 1 72.38 41 GLN B O 1
ATOM 1768 N N . CYS B 1 42 ? 7.355 21.297 8.812 1 87.69 42 CYS B N 1
ATOM 1769 C CA . CYS B 1 42 ? 6.52 20.312 8.125 1 87.69 42 CYS B CA 1
ATOM 1770 C C . CYS B 1 42 ? 6.746 20.375 6.617 1 87.69 42 CYS B C 1
ATOM 1772 O O . CYS B 1 42 ? 7.039 21.438 6.062 1 87.69 42 CYS B O 1
ATOM 1774 N N . LEU B 1 43 ? 6.496 19.188 6.133 1 92.81 43 LEU B N 1
ATOM 1775 C CA . LEU B 1 43 ? 6.562 19.094 4.676 1 92.81 43 LEU B CA 1
ATOM 1776 C C . LEU B 1 43 ? 5.52 20 4.031 1 92.81 43 LEU B C 1
ATOM 1778 O O . LEU B 1 43 ? 4.336 19.938 4.379 1 92.81 43 LEU B O 1
ATOM 1782 N N . SER B 1 44 ? 6.012 20.828 3.154 1 89.69 44 SER B N 1
ATOM 1783 C CA . SER B 1 44 ? 5.082 21.484 2.242 1 89.69 44 SER B CA 1
ATOM 1784 C C . SER B 1 44 ? 4.664 20.562 1.109 1 89.69 44 SER B C 1
ATOM 1786 O O . SER B 1 44 ? 5.266 19.5 0.912 1 89.69 44 SER B O 1
ATOM 1788 N N . ASP B 1 45 ? 3.619 21.016 0.355 1 91.81 45 ASP B N 1
ATOM 1789 C CA . ASP B 1 45 ? 3.201 20.234 -0.805 1 91.81 45 ASP B CA 1
ATOM 1790 C C . ASP B 1 45 ? 4.348 20.062 -1.795 1 91.81 45 ASP B C 1
ATOM 1792 O O . ASP B 1 45 ? 4.551 18.984 -2.338 1 91.81 45 ASP B O 1
ATOM 1796 N N . GLY B 1 46 ? 5.027 21.125 -2.018 1 93.81 46 GLY B N 1
ATOM 1797 C CA . GLY B 1 46 ? 6.152 21.062 -2.938 1 93.81 46 GLY B CA 1
ATOM 1798 C C . GLY B 1 46 ? 7.27 20.156 -2.461 1 93.81 46 GLY B C 1
ATOM 1799 O O . GLY B 1 46 ? 7.852 19.406 -3.252 1 93.81 46 GLY B O 1
ATOM 1800 N N . GLU B 1 47 ? 7.574 20.219 -1.209 1 93.94 47 GLU B N 1
ATOM 1801 C CA . GLU B 1 47 ? 8.602 19.344 -0.642 1 93.94 47 GLU B CA 1
ATOM 1802 C C . GLU B 1 47 ? 8.164 17.875 -0.691 1 93.94 47 GLU B C 1
ATOM 1804 O O . GLU B 1 47 ? 8.977 17 -0.994 1 93.94 47 GLU B O 1
ATOM 1809 N N . ALA B 1 48 ? 6.922 17.656 -0.42 1 96.44 48 ALA B N 1
ATOM 1810 C CA . ALA B 1 48 ? 6.383 16.297 -0.507 1 96.44 48 ALA B CA 1
ATOM 1811 C C . ALA B 1 48 ? 6.488 15.75 -1.93 1 96.44 48 ALA B C 1
ATOM 1813 O O . ALA B 1 48 ? 6.879 14.602 -2.135 1 96.44 48 ALA B O 1
ATOM 1814 N N . GLN B 1 49 ? 6.168 16.562 -2.859 1 97.75 49 GLN B N 1
ATOM 1815 C CA . GLN B 1 49 ? 6.32 16.156 -4.254 1 97.75 49 GLN B CA 1
ATOM 1816 C C . GLN B 1 49 ? 7.781 15.859 -4.582 1 97.75 49 GLN B C 1
ATOM 1818 O O . GLN B 1 49 ? 8.078 14.914 -5.316 1 97.75 49 GLN B O 1
ATOM 1823 N N . GLY B 1 50 ? 8.633 16.641 -4.074 1 98.25 50 GLY B N 1
ATOM 1824 C CA . GLY B 1 50 ? 10.047 16.391 -4.277 1 98.25 50 GLY B CA 1
ATOM 1825 C C . GLY B 1 50 ? 10.5 15.047 -3.729 1 98.25 50 GLY B C 1
ATOM 1826 O O . GLY B 1 50 ? 11.242 14.312 -4.387 1 98.25 50 GLY B O 1
ATOM 1827 N N . VAL B 1 51 ? 10.062 14.742 -2.535 1 98.5 51 VAL B N 1
ATOM 1828 C CA . VAL B 1 51 ? 10.359 13.453 -1.921 1 98.5 51 VAL B CA 1
ATOM 1829 C C . VAL B 1 51 ? 9.812 12.328 -2.799 1 98.5 51 VAL B C 1
ATOM 1831 O O . VAL B 1 51 ? 10.516 11.352 -3.076 1 98.5 51 VAL B O 1
ATOM 1834 N N . ALA B 1 52 ? 8.586 12.5 -3.285 1 98.81 52 ALA B N 1
ATOM 1835 C CA . ALA B 1 52 ? 7.953 11.5 -4.141 1 98.81 52 ALA B CA 1
ATOM 1836 C C . ALA B 1 52 ? 8.727 11.328 -5.445 1 98.81 52 ALA B C 1
ATOM 1838 O O . ALA B 1 52 ? 8.945 10.203 -5.902 1 98.81 52 ALA B O 1
ATOM 1839 N N . ASP B 1 53 ? 9.133 12.398 -5.98 1 98.69 53 ASP B N 1
ATOM 1840 C CA . ASP B 1 53 ? 9.883 12.367 -7.23 1 98.69 53 ASP B CA 1
ATOM 1841 C C . ASP B 1 53 ? 11.242 11.688 -7.043 1 98.69 53 ASP B C 1
ATOM 1843 O O . ASP B 1 53 ? 11.68 10.914 -7.898 1 98.69 53 ASP B O 1
ATOM 1847 N N . ASN B 1 54 ? 11.883 12.023 -5.984 1 98.62 54 ASN B N 1
ATOM 1848 C CA . ASN B 1 54 ? 13.156 11.375 -5.699 1 98.62 54 ASN B CA 1
ATOM 1849 C C . ASN B 1 54 ? 13 9.859 -5.586 1 98.62 54 ASN B C 1
ATOM 1851 O O . ASN B 1 54 ? 13.797 9.109 -6.148 1 98.62 54 ASN B O 1
ATOM 1855 N N . PHE B 1 55 ? 12.016 9.469 -4.914 1 98.56 55 PHE B N 1
ATOM 1856 C CA . PHE B 1 55 ? 11.828 8.031 -4.789 1 98.56 55 PHE B CA 1
ATOM 1857 C C . PHE B 1 55 ? 11.516 7.398 -6.141 1 98.56 55 PHE B C 1
ATOM 1859 O O . PHE B 1 55 ? 12.062 6.352 -6.488 1 98.56 55 PHE B O 1
ATOM 1866 N N . LYS B 1 56 ? 10.586 7.98 -6.879 1 98.56 56 LYS B N 1
ATOM 1867 C CA . LYS B 1 56 ? 10.32 7.512 -8.234 1 98.56 56 LYS B CA 1
ATOM 1868 C C . LYS B 1 56 ? 11.617 7.332 -9.023 1 98.56 56 LYS B C 1
ATOM 1870 O O . LYS B 1 56 ? 11.812 6.305 -9.68 1 98.56 56 LYS B O 1
ATOM 1875 N N . ASN B 1 57 ? 12.445 8.273 -8.953 1 98.25 57 ASN B N 1
ATOM 1876 C CA . ASN B 1 57 ? 13.688 8.227 -9.727 1 98.25 57 ASN B CA 1
ATOM 1877 C C . ASN B 1 57 ? 14.641 7.16 -9.195 1 98.25 57 ASN B C 1
ATOM 1879 O O . ASN B 1 57 ? 15.398 6.566 -9.953 1 98.25 57 ASN B O 1
ATOM 1883 N N . LEU B 1 58 ? 14.594 6.863 -7.895 1 98 58 LEU B N 1
ATOM 1884 C CA . LEU B 1 58 ? 15.383 5.773 -7.332 1 98 58 LEU B CA 1
ATOM 1885 C C . LEU B 1 58 ? 14.969 4.434 -7.938 1 98 58 LEU B C 1
ATOM 1887 O O . LEU B 1 58 ? 15.742 3.479 -7.93 1 98 58 LEU B O 1
ATOM 1891 N N . ILE B 1 59 ? 13.75 4.387 -8.438 1 96.62 59 ILE B N 1
ATOM 1892 C CA . ILE B 1 59 ? 13.227 3.152 -9.008 1 96.62 59 ILE B CA 1
ATOM 1893 C C . ILE B 1 59 ? 13.367 3.189 -10.531 1 96.62 59 ILE B C 1
ATOM 1895 O O . ILE B 1 59 ? 13.828 2.225 -11.141 1 96.62 59 ILE B O 1
ATOM 1899 N N . ALA B 1 60 ? 13.07 4.277 -11.172 1 95.44 60 ALA B N 1
ATOM 1900 C CA . ALA B 1 60 ? 12.898 4.371 -12.617 1 95.44 60 ALA B CA 1
ATOM 1901 C C . ALA B 1 60 ? 14.188 4.82 -13.297 1 95.44 60 ALA B C 1
ATOM 1903 O O . ALA B 1 60 ? 14.352 4.645 -14.508 1 95.44 60 ALA B O 1
ATOM 1904 N N . ASP B 1 61 ? 15.047 5.469 -12.555 1 95.56 61 ASP B N 1
ATOM 1905 C CA . ASP B 1 61 ? 16.281 6.047 -13.078 1 95.56 61 ASP B CA 1
ATOM 1906 C C . ASP B 1 61 ? 17.359 6.129 -11.992 1 95.56 61 ASP B C 1
ATOM 1908 O O . ASP B 1 61 ? 17.875 7.211 -11.719 1 95.56 61 ASP B O 1
ATOM 1912 N N . TYR B 1 62 ? 17.844 5.039 -11.617 1 96.62 62 TYR B N 1
ATOM 1913 C CA . TYR B 1 62 ? 18.641 4.906 -10.398 1 96.62 62 TYR B CA 1
ATOM 1914 C C . TYR B 1 62 ? 20.031 5.492 -10.594 1 96.62 62 TYR B C 1
ATOM 1916 O O . TYR B 1 62 ? 20.641 5.332 -11.656 1 96.62 62 TYR B O 1
ATOM 1924 N N . SER B 1 63 ? 20.516 6.125 -9.508 1 97.56 63 SER B N 1
ATOM 1925 C CA . SER B 1 63 ? 21.938 6.441 -9.352 1 97.56 63 SER B CA 1
ATOM 1926 C C . SER B 1 63 ? 22.344 6.453 -7.883 1 97.56 63 SER B C 1
ATOM 1928 O O . SER B 1 63 ? 21.547 6.816 -7.016 1 97.56 63 SER B O 1
ATOM 1930 N N . ASP B 1 64 ? 23.547 6.109 -7.711 1 97.38 64 ASP B N 1
ATOM 1931 C CA . ASP B 1 64 ? 24.078 6.191 -6.352 1 97.38 64 ASP B CA 1
ATOM 1932 C C . ASP B 1 64 ? 24.031 7.625 -5.828 1 97.38 64 ASP B C 1
ATOM 1934 O O . ASP B 1 64 ? 23.781 7.848 -4.641 1 97.38 64 ASP B O 1
ATOM 1938 N N . ALA B 1 65 ? 24.266 8.5 -6.672 1 98.06 65 ALA B N 1
ATOM 1939 C CA . ALA B 1 65 ? 24.266 9.906 -6.273 1 98.06 65 ALA B CA 1
ATOM 1940 C C . ALA B 1 65 ? 22.891 10.312 -5.738 1 98.06 65 ALA B C 1
ATOM 1942 O O . ALA B 1 65 ? 22.797 10.984 -4.707 1 98.06 65 ALA B O 1
ATOM 1943 N N . LEU B 1 66 ? 21.891 9.898 -6.406 1 98.25 66 LEU B N 1
ATOM 1944 C CA . LEU B 1 66 ? 20.531 10.219 -5.957 1 98.25 66 LEU B CA 1
ATOM 1945 C C . LEU B 1 66 ? 20.219 9.523 -4.637 1 98.25 66 LEU B C 1
ATOM 1947 O O . LEU B 1 66 ? 19.609 10.117 -3.748 1 98.25 66 LEU B O 1
ATOM 1951 N N . ALA B 1 67 ? 20.625 8.297 -4.527 1 98.56 67 ALA B N 1
ATOM 1952 C CA . ALA B 1 67 ? 20.406 7.57 -3.279 1 98.56 67 ALA B CA 1
ATOM 1953 C C . ALA B 1 67 ? 21.078 8.273 -2.107 1 98.56 67 ALA B C 1
ATOM 1955 O O . ALA B 1 67 ? 20.469 8.477 -1.057 1 98.56 67 ALA B O 1
ATOM 1956 N N . ASN B 1 68 ? 22.266 8.688 -2.307 1 98 68 ASN B N 1
ATOM 1957 C CA . ASN B 1 68 ? 23 9.398 -1.273 1 98 68 ASN B CA 1
ATOM 1958 C C . ASN B 1 68 ? 22.359 10.734 -0.923 1 98 68 ASN B C 1
ATOM 1960 O O . ASN B 1 68 ? 22.406 11.164 0.228 1 98 68 ASN B O 1
ATOM 1964 N N . ALA B 1 69 ? 21.75 11.32 -1.837 1 97.94 69 ALA B N 1
ATOM 1965 C CA . ALA B 1 69 ? 21.172 12.648 -1.643 1 97.94 69 ALA B CA 1
ATOM 1966 C C . ALA B 1 69 ? 19.766 12.555 -1.035 1 97.94 69 ALA B C 1
ATOM 1968 O O . ALA B 1 69 ? 19.25 13.531 -0.48 1 97.94 69 ALA B O 1
ATOM 1969 N N . SER B 1 70 ? 19.156 11.383 -1.169 1 98.56 70 SER B N 1
ATOM 1970 C CA . SER B 1 70 ? 17.734 11.344 -0.86 1 98.56 70 SER B CA 1
ATOM 1971 C C . SER B 1 70 ? 17.453 10.43 0.33 1 98.56 70 SER B C 1
ATOM 1973 O O . SER B 1 70 ? 16.359 10.461 0.905 1 98.56 70 SER B O 1
ATOM 1975 N N . LEU B 1 71 ? 18.422 9.609 0.707 1 98.69 71 LEU B N 1
ATOM 1976 C CA . LEU B 1 71 ? 18.219 8.633 1.773 1 98.69 71 LEU B CA 1
ATOM 1977 C C . LEU B 1 71 ? 19.172 8.906 2.939 1 98.69 71 LEU B C 1
ATOM 1979 O O . LEU B 1 71 ? 20.312 9.305 2.734 1 98.69 71 LEU B O 1
ATOM 1983 N N . THR B 1 72 ? 18.641 8.695 4.148 1 98.44 72 THR B N 1
ATOM 1984 C CA . THR B 1 72 ? 19.562 8.695 5.281 1 98.44 72 THR B CA 1
ATOM 1985 C C . THR B 1 72 ? 20.484 7.477 5.219 1 98.44 72 THR B C 1
ATOM 1987 O O . THR B 1 72 ? 20.172 6.492 4.543 1 98.44 72 THR B O 1
ATOM 1990 N N . GLU B 1 73 ? 21.578 7.473 5.949 1 97.38 73 GLU B N 1
ATOM 1991 C CA . GLU B 1 73 ? 22.516 6.352 5.969 1 97.38 73 GLU B CA 1
ATOM 1992 C C . GLU B 1 73 ? 21.875 5.121 6.621 1 97.38 73 GLU B C 1
ATOM 1994 O O . GLU B 1 73 ? 22.141 3.992 6.207 1 97.38 73 GLU B O 1
ATOM 1999 N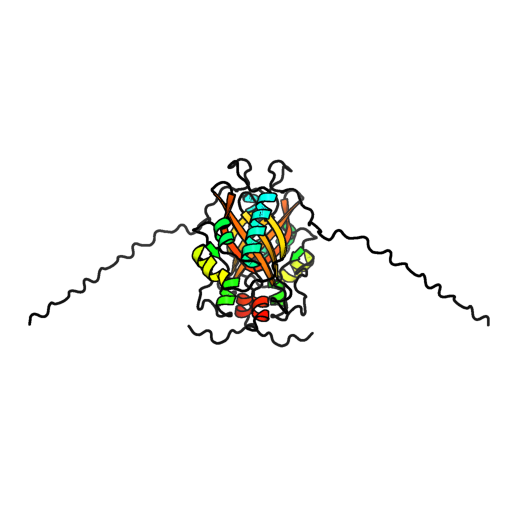 N . ASP B 1 74 ? 21.062 5.391 7.621 1 97.62 74 ASP B N 1
ATOM 2000 C CA . ASP B 1 74 ? 20.406 4.301 8.344 1 97.62 74 ASP B CA 1
ATOM 2001 C C . ASP B 1 74 ? 19.031 4 7.766 1 97.62 74 ASP B C 1
ATOM 2003 O O . ASP B 1 74 ? 18.141 3.545 8.484 1 97.62 74 ASP B O 1
ATOM 2007 N N . PHE B 1 75 ? 18.969 4.301 6.516 1 98.25 75 PHE B N 1
ATOM 2008 C CA . PHE B 1 75 ? 17.766 4.004 5.742 1 98.25 75 PHE B CA 1
ATOM 2009 C C . PHE B 1 75 ? 17.375 2.535 5.879 1 98.25 75 PHE B C 1
ATOM 2011 O O . PHE B 1 75 ? 18.25 1.659 5.898 1 98.25 75 PHE B O 1
ATOM 2018 N N . VAL B 1 76 ? 15.969 2.277 6.02 1 98.75 76 VAL B N 1
ATOM 2019 C CA . VAL B 1 76 ? 15.469 0.905 6.043 1 98.75 76 VAL B CA 1
ATOM 2020 C C . VAL B 1 76 ? 14.234 0.787 5.156 1 98.75 76 VAL B C 1
ATOM 2022 O O . VAL B 1 76 ? 13.398 1.694 5.117 1 98.75 76 VAL B O 1
ATOM 2025 N N . ASP B 1 77 ? 14.18 -0.331 4.523 1 98.62 77 ASP B N 1
ATOM 2026 C CA . ASP B 1 77 ? 13.086 -0.622 3.602 1 98.62 77 ASP B CA 1
ATOM 2027 C C . ASP B 1 77 ? 12.406 -1.942 3.957 1 98.62 77 ASP B C 1
ATOM 2029 O O . ASP B 1 77 ? 13.078 -2.951 4.184 1 98.62 77 ASP B O 1
ATOM 2033 N N . TYR B 1 78 ? 11.062 -1.874 4.027 1 98.81 78 TYR B N 1
ATOM 2034 C CA . TYR B 1 78 ? 10.25 -3.064 4.258 1 98.81 78 TYR B CA 1
ATOM 2035 C C . TYR B 1 78 ? 9.25 -3.271 3.123 1 98.81 78 TYR B C 1
ATOM 2037 O O . TYR B 1 78 ? 8.461 -2.379 2.816 1 98.81 78 TYR B O 1
ATOM 2045 N N . SER B 1 79 ? 9.289 -4.488 2.539 1 98.81 79 SER B N 1
ATOM 2046 C CA . SER B 1 79 ? 8.312 -4.859 1.521 1 98.81 79 SER B CA 1
ATOM 2047 C C . SER B 1 79 ? 8.188 -6.375 1.4 1 98.81 79 SER B C 1
ATOM 2049 O O . SER B 1 79 ? 9.023 -7.023 0.779 1 98.81 79 SER B O 1
ATOM 2051 N N . ASP B 1 80 ? 7.117 -6.902 1.877 1 98.88 80 ASP B N 1
ATOM 2052 C CA . ASP B 1 80 ? 6.867 -8.328 1.685 1 98.88 80 ASP B CA 1
ATOM 2053 C C . ASP B 1 80 ? 6.605 -8.648 0.214 1 98.88 80 ASP B C 1
ATOM 2055 O O . ASP B 1 80 ? 6.938 -9.734 -0.258 1 98.88 80 ASP B O 1
ATOM 2059 N N . SER B 1 81 ? 6.059 -7.68 -0.512 1 98.88 81 SER B N 1
ATOM 2060 C CA . SER B 1 81 ? 5.859 -7.887 -1.942 1 98.88 81 SER B CA 1
ATOM 2061 C C . SER B 1 81 ? 7.188 -8.094 -2.662 1 98.88 81 SER B C 1
ATOM 2063 O O . SER B 1 81 ? 7.293 -8.938 -3.553 1 98.88 81 SER B O 1
ATOM 2065 N N . VAL B 1 82 ? 8.188 -7.289 -2.291 1 98.25 82 VAL B N 1
ATOM 2066 C CA . VAL B 1 82 ? 9.508 -7.469 -2.889 1 98.25 82 VAL B CA 1
ATOM 2067 C C . VAL B 1 82 ? 10.094 -8.812 -2.455 1 98.25 82 VAL B C 1
ATOM 2069 O O . VAL B 1 82 ? 10.641 -9.555 -3.273 1 98.25 82 VAL B O 1
ATOM 2072 N N . ILE B 1 83 ? 9.969 -9.18 -1.209 1 98.44 83 ILE B N 1
ATOM 2073 C CA . ILE B 1 83 ? 10.5 -10.438 -0.698 1 98.44 83 ILE B CA 1
ATOM 2074 C C . ILE B 1 83 ? 9.805 -11.609 -1.393 1 98.44 83 ILE B C 1
ATOM 2076 O O . ILE B 1 83 ? 10.43 -12.625 -1.685 1 98.44 83 ILE B O 1
ATOM 2080 N N . GLU B 1 84 ? 8.57 -11.438 -1.666 1 98.38 84 GLU B N 1
ATOM 2081 C CA . GLU B 1 84 ? 7.828 -12.445 -2.412 1 98.38 84 GLU B CA 1
ATOM 2082 C C . GLU B 1 84 ? 8.492 -12.734 -3.756 1 98.38 84 GLU B C 1
ATOM 2084 O O . GLU B 1 84 ? 8.594 -13.898 -4.168 1 98.38 84 GLU B O 1
ATOM 2089 N N . LEU B 1 85 ? 8.898 -11.656 -4.434 1 97.38 85 LEU B N 1
ATOM 2090 C CA . LEU B 1 85 ? 9.57 -11.805 -5.719 1 97.38 85 LEU B CA 1
ATOM 2091 C C . LEU B 1 85 ? 10.938 -12.453 -5.539 1 97.38 85 LEU B C 1
ATOM 2093 O O . LEU B 1 85 ? 11.312 -13.344 -6.305 1 97.38 85 LEU B O 1
ATOM 2097 N N . ILE B 1 86 ? 11.641 -11.992 -4.516 1 96 86 ILE B N 1
ATOM 2098 C CA . ILE B 1 86 ? 12.953 -12.547 -4.215 1 96 86 ILE B CA 1
ATOM 2099 C C . ILE B 1 86 ? 12.836 -14.047 -3.969 1 96 86 ILE B C 1
ATOM 2101 O O . ILE B 1 86 ? 13.68 -14.828 -4.414 1 96 86 ILE B O 1
ATOM 2105 N N . ASP B 1 87 ? 11.742 -14.445 -3.369 1 97.31 87 ASP B N 1
ATOM 2106 C CA . ASP B 1 87 ? 11.539 -15.828 -2.941 1 97.31 87 ASP B CA 1
ATOM 2107 C C . ASP B 1 87 ? 10.852 -16.641 -4.031 1 97.31 87 ASP B C 1
ATOM 2109 O O . ASP B 1 87 ? 10.57 -17.828 -3.846 1 97.31 87 ASP B O 1
ATOM 2113 N N . ASN B 1 88 ? 10.539 -16.109 -5.125 1 97.31 88 ASN B N 1
ATOM 2114 C CA . ASN B 1 88 ? 9.828 -16.781 -6.207 1 97.31 88 ASN B CA 1
ATOM 2115 C C . ASN B 1 88 ? 8.531 -17.406 -5.719 1 97.31 88 ASN B C 1
ATOM 2117 O O . ASN B 1 88 ? 8.172 -18.5 -6.141 1 97.31 88 ASN B O 1
ATOM 2121 N N . GLY B 1 89 ? 7.934 -16.734 -4.75 1 97.56 89 GLY B N 1
ATOM 2122 C CA . GLY B 1 89 ? 6.664 -17.219 -4.227 1 97.56 89 GLY B CA 1
ATOM 2123 C C . GLY B 1 89 ? 6.816 -18.25 -3.131 1 97.56 89 GLY B C 1
ATOM 2124 O O . GLY B 1 89 ? 5.828 -18.672 -2.52 1 97.56 89 GLY B O 1
ATOM 2125 N N . CYS B 1 90 ? 8.047 -18.719 -2.855 1 97.75 90 CYS B N 1
ATOM 2126 C CA . CYS B 1 90 ? 8.266 -19.672 -1.778 1 97.75 90 CYS B CA 1
ATOM 2127 C C . CYS B 1 90 ? 8.117 -19.016 -0.416 1 97.75 90 CYS B C 1
ATOM 2129 O O . CYS B 1 90 ? 8.812 -18.031 -0.117 1 97.75 90 CYS B O 1
ATOM 2131 N N . PRO B 1 91 ? 7.238 -19.5 0.397 1 94.5 91 PRO B N 1
ATOM 2132 C CA . PRO B 1 91 ? 7.02 -18.828 1.682 1 94.5 91 PRO B CA 1
ATOM 2133 C C . PRO B 1 91 ? 8.266 -18.828 2.566 1 94.5 91 PRO B C 1
ATOM 2135 O O . PRO B 1 91 ? 8.758 -19.906 2.943 1 94.5 91 PRO B O 1
ATOM 2138 N N . ASN B 1 92 ? 8.773 -17.703 2.902 1 94 92 ASN B N 1
ATOM 2139 C CA . ASN B 1 92 ? 9.758 -17.422 3.941 1 94 92 ASN B CA 1
ATOM 2140 C C . ASN B 1 92 ? 11.133 -17.984 3.584 1 94 92 ASN B C 1
ATOM 2142 O O . ASN B 1 92 ? 11.953 -18.234 4.465 1 94 92 ASN B O 1
ATOM 2146 N N . THR B 1 93 ? 11.359 -18.375 2.355 1 93.25 93 THR B N 1
ATOM 2147 C CA . THR B 1 93 ? 12.648 -18.906 1.942 1 93.25 93 THR B CA 1
ATOM 2148 C C . THR B 1 93 ? 13.031 -18.391 0.558 1 93.25 93 THR B C 1
ATOM 2150 O O . THR B 1 93 ? 12.234 -18.453 -0.376 1 93.25 93 THR B O 1
ATOM 2153 N N . PRO B 1 94 ? 14.18 -17.875 0.46 1 94.69 94 PRO B N 1
ATOM 2154 C CA . PRO B 1 94 ? 15.32 -17.766 1.377 1 94.69 94 PRO B CA 1
ATOM 2155 C C . PRO B 1 94 ? 15.172 -16.641 2.385 1 94.69 94 PRO B C 1
ATOM 2157 O O . PRO B 1 94 ? 15.891 -16.594 3.383 1 94.69 94 PRO B O 1
ATOM 2160 N N . VAL B 1 95 ? 14.336 -15.68 2.104 1 96.06 95 VAL B N 1
ATOM 2161 C CA . VAL B 1 95 ? 14.156 -14.531 2.986 1 96.06 95 VAL B CA 1
ATOM 2162 C C . VAL B 1 95 ? 12.805 -14.617 3.68 1 96.06 95 VAL B C 1
ATOM 2164 O O . VAL B 1 95 ? 11.781 -14.859 3.035 1 96.06 95 VAL B O 1
ATOM 2167 N N . ALA B 1 96 ? 12.797 -14.445 4.996 1 97.62 96 ALA B N 1
ATOM 2168 C CA . ALA B 1 96 ? 11.547 -14.492 5.742 1 97.62 96 ALA B CA 1
ATOM 2169 C C . ALA B 1 96 ? 10.711 -13.242 5.496 1 97.62 96 ALA B C 1
ATOM 21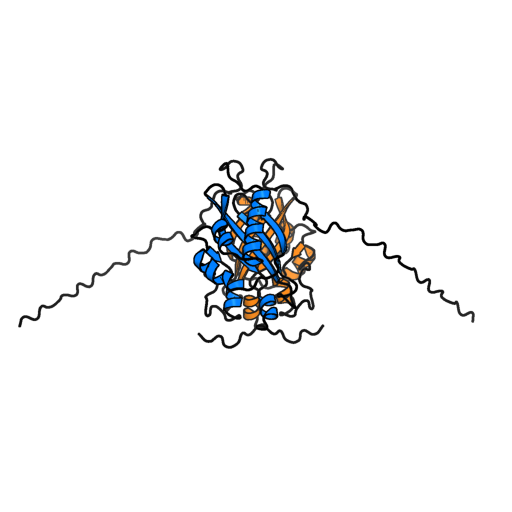71 O O . ALA B 1 96 ? 11.227 -12.125 5.539 1 97.62 96 ALA B O 1
ATOM 2172 N N . LEU B 1 97 ? 9.414 -13.414 5.258 1 98.19 97 LEU B N 1
ATOM 2173 C CA . LEU B 1 97 ? 8.508 -12.281 5.199 1 98.19 97 LEU B CA 1
ATOM 2174 C C . LEU B 1 97 ? 8.5 -11.523 6.52 1 98.19 97 LEU B C 1
ATOM 2176 O O . LEU B 1 97 ? 8.703 -12.117 7.582 1 98.19 97 LEU B O 1
ATOM 2180 N N . GLY B 1 98 ? 8.266 -10.195 6.469 1 97.88 98 GLY B N 1
ATOM 2181 C CA . GLY B 1 98 ? 8.242 -9.352 7.648 1 97.88 98 GLY B CA 1
ATOM 2182 C C . GLY B 1 98 ? 9.602 -8.758 7.992 1 97.88 98 GLY B C 1
ATOM 2183 O O . GLY B 1 98 ? 9.695 -7.848 8.812 1 97.88 98 GLY B O 1
ATOM 2184 N N . THR B 1 99 ? 10.625 -9.266 7.336 1 98.19 99 THR B N 1
ATOM 2185 C CA . THR B 1 99 ? 11.969 -8.734 7.586 1 98.19 99 THR B CA 1
ATOM 2186 C C . THR B 1 99 ? 12.258 -7.543 6.68 1 98.19 99 THR B C 1
ATOM 2188 O O . THR B 1 99 ? 11.531 -7.297 5.719 1 98.19 99 THR B O 1
ATOM 2191 N N . ALA B 1 100 ? 13.305 -6.797 7.102 1 98.5 100 ALA B N 1
ATOM 2192 C CA . ALA B 1 100 ? 13.719 -5.684 6.254 1 98.5 100 ALA B CA 1
ATOM 2193 C C . ALA B 1 100 ? 14.195 -6.18 4.891 1 98.5 100 ALA B C 1
ATOM 2195 O O . ALA B 1 100 ? 14.992 -7.117 4.805 1 98.5 100 ALA B O 1
ATOM 2196 N N . THR B 1 101 ? 13.695 -5.57 3.842 1 98.31 101 THR B N 1
ATOM 2197 C CA . THR B 1 101 ? 14.148 -5.848 2.482 1 98.31 101 THR B CA 1
ATOM 2198 C C . THR B 1 101 ? 15.57 -5.332 2.275 1 98.31 101 THR B C 1
ATOM 2200 O O . THR B 1 101 ? 16.422 -6.035 1.714 1 98.31 101 THR B O 1
ATOM 2203 N N . PHE B 1 102 ? 15.766 -4.109 2.662 1 97.81 102 PHE B N 1
ATOM 2204 C CA . PHE B 1 102 ? 17.062 -3.457 2.766 1 97.81 102 PHE B CA 1
ATOM 2205 C C . PHE B 1 102 ? 17.25 -2.822 4.141 1 97.81 102 PHE B C 1
ATOM 2207 O O . PHE B 1 102 ? 16.422 -2.018 4.57 1 97.81 102 PHE B O 1
ATOM 2214 N N . ASP B 1 103 ? 18.359 -3.09 4.754 1 97.81 103 ASP B N 1
ATOM 2215 C CA . ASP B 1 103 ? 18.5 -2.67 6.145 1 97.81 103 ASP B CA 1
ATOM 2216 C C . ASP B 1 103 ? 19.438 -1.471 6.262 1 97.81 103 ASP B C 1
ATOM 2218 O O . ASP B 1 103 ? 19.812 -1.073 7.367 1 97.81 103 ASP B O 1
ATOM 2222 N N . SER B 1 104 ? 19.859 -1 5.129 1 98.19 104 SER B N 1
ATOM 2223 C CA . SER B 1 104 ? 20.688 0.198 5.066 1 98.19 104 SER B CA 1
ATOM 2224 C C . SER B 1 104 ? 20.656 0.828 3.676 1 98.19 104 SER B C 1
ATOM 2226 O O . SER B 1 104 ? 20.188 0.201 2.719 1 98.19 104 SER B O 1
ATOM 2228 N N . ARG B 1 105 ? 21.094 2.066 3.652 1 98.44 105 ARG B N 1
ATOM 2229 C CA . ARG B 1 105 ? 21.234 2.697 2.346 1 98.44 105 ARG B CA 1
ATOM 2230 C C . ARG B 1 105 ? 22.203 1.902 1.461 1 98.44 105 ARG B C 1
ATOM 2232 O O . ARG B 1 105 ? 21.938 1.717 0.269 1 98.44 105 ARG B O 1
ATOM 2239 N N . ALA B 1 106 ? 23.266 1.382 2.041 1 97.88 106 ALA B N 1
ATOM 2240 C CA . ALA B 1 106 ? 24.266 0.612 1.296 1 97.88 106 ALA B CA 1
ATOM 2241 C C . ALA B 1 106 ? 23.641 -0.638 0.682 1 97.88 106 ALA B C 1
ATOM 2243 O O . ALA B 1 106 ? 23.891 -0.962 -0.48 1 97.88 106 ALA B O 1
ATOM 2244 N N . SER B 1 107 ? 22.859 -1.291 1.468 1 97.25 107 SER B N 1
ATOM 2245 C CA . SER B 1 107 ? 22.219 -2.49 0.947 1 97.25 107 SER B CA 1
ATOM 2246 C C . SER B 1 107 ? 21.219 -2.146 -0.148 1 97.25 107 SER B C 1
ATOM 2248 O O . SER B 1 107 ? 21.047 -2.9 -1.11 1 97.25 107 SER B O 1
ATOM 2250 N N . PHE B 1 108 ? 20.578 -1.044 0.012 1 98.06 108 PHE B N 1
ATOM 2251 C CA . PHE B 1 108 ? 19.656 -0.564 -1.012 1 98.06 108 PHE B CA 1
ATOM 2252 C C . PHE B 1 108 ? 20.406 -0.246 -2.303 1 98.06 108 PHE B C 1
ATOM 2254 O O . PHE B 1 108 ? 19.969 -0.634 -3.389 1 98.06 108 PHE B O 1
ATOM 2261 N N . GLU B 1 109 ? 21.453 0.448 -2.15 1 97.88 109 GLU B N 1
ATOM 2262 C CA . GLU B 1 109 ? 22.266 0.802 -3.307 1 97.88 109 GLU B CA 1
ATOM 2263 C C . GLU B 1 109 ? 22.734 -0.444 -4.051 1 97.88 109 GLU B C 1
ATOM 2265 O O . GLU B 1 109 ? 22.641 -0.514 -5.277 1 97.88 109 GLU B O 1
ATOM 2270 N N . ALA B 1 110 ? 23.141 -1.427 -3.342 1 96.12 110 ALA B N 1
ATOM 2271 C CA . ALA B 1 110 ? 23.609 -2.666 -3.951 1 96.12 110 ALA B CA 1
ATOM 2272 C C . ALA B 1 110 ? 22.469 -3.4 -4.656 1 96.12 110 ALA B C 1
ATOM 2274 O O . ALA B 1 110 ? 22.641 -3.883 -5.781 1 96.12 110 ALA B O 1
ATOM 2275 N N . GLY B 1 111 ? 21.375 -3.412 -4.016 1 94.69 111 GLY B N 1
ATOM 2276 C CA . GLY B 1 111 ? 20.234 -4.133 -4.559 1 94.69 111 GLY B CA 1
ATOM 2277 C C . GLY B 1 111 ? 19.562 -3.418 -5.719 1 94.69 111 GLY B C 1
ATOM 2278 O O . GLY B 1 111 ? 19.391 -3.996 -6.793 1 94.69 111 GLY B O 1
ATOM 2279 N N . GLN B 1 112 ? 19.266 -2.215 -5.488 1 94.19 112 GLN B N 1
ATOM 2280 C CA . GLN B 1 112 ? 18.547 -1.431 -6.484 1 94.19 112 GLN B CA 1
ATOM 2281 C C . GLN B 1 112 ? 19.422 -1.157 -7.707 1 94.19 112 GLN B C 1
ATOM 2283 O O . GLN B 1 112 ? 18.938 -1.15 -8.836 1 94.19 112 GLN B O 1
ATOM 2288 N N . GLY B 1 113 ? 20.672 -0.893 -7.449 1 90.88 113 GLY B N 1
ATOM 2289 C CA . GLY B 1 113 ? 21.594 -0.621 -8.531 1 90.88 113 GLY B CA 1
ATOM 2290 C C . GLY B 1 113 ? 21.766 -1.789 -9.484 1 90.88 113 GLY B C 1
ATOM 2291 O O . GLY B 1 113 ? 22.172 -1.607 -10.633 1 90.88 113 GLY B O 1
ATOM 2292 N N . ALA B 1 114 ? 21.359 -2.959 -9.055 1 90.62 114 ALA B N 1
ATOM 2293 C CA . ALA B 1 114 ? 21.516 -4.164 -9.867 1 90.62 114 ALA B CA 1
ATOM 2294 C C . ALA B 1 114 ? 20.219 -4.508 -10.586 1 90.62 114 ALA B C 1
ATOM 2296 O O . ALA B 1 114 ? 20.172 -5.461 -11.367 1 90.62 114 ALA B O 1
ATOM 2297 N N . GLN B 1 115 ? 19.156 -3.799 -10.367 1 90.25 115 GLN B N 1
ATOM 2298 C CA . GLN B 1 115 ? 17.844 -4.09 -10.953 1 90.25 115 GLN B CA 1
ATOM 2299 C C . GLN B 1 115 ? 17.578 -3.219 -12.172 1 90.25 115 GLN B C 1
ATOM 2301 O O . GLN B 1 115 ? 17.938 -2.039 -12.195 1 90.25 115 GLN B O 1
ATOM 2306 N N . PRO B 1 116 ? 16.953 -3.787 -13.172 1 90.12 116 PRO B N 1
ATOM 2307 C CA . PRO B 1 116 ? 16.516 -2.938 -14.281 1 90.12 116 PRO B CA 1
ATOM 2308 C C . PRO B 1 116 ? 15.492 -1.889 -13.852 1 90.12 116 PRO B C 1
ATOM 2310 O O . PRO B 1 116 ? 14.719 -2.123 -12.93 1 90.12 116 PRO B O 1
ATOM 2313 N N . ALA B 1 117 ? 15.531 -0.807 -14.617 1 90.5 117 ALA B N 1
ATOM 2314 C CA . ALA B 1 117 ? 14.516 0.217 -14.398 1 90.5 117 ALA B CA 1
ATOM 2315 C C . ALA B 1 117 ? 13.125 -0.295 -14.781 1 90.5 117 ALA B C 1
ATOM 2317 O O . ALA B 1 117 ? 12.992 -1.096 -15.703 1 90.5 117 ALA B O 1
ATOM 2318 N N . ILE B 1 118 ? 12.172 0.147 -14.023 1 91.25 118 ILE B N 1
ATOM 2319 C CA . ILE B 1 118 ? 10.797 -0.151 -14.398 1 91.25 118 ILE B CA 1
ATOM 2320 C C . ILE B 1 118 ? 10.008 1.147 -14.539 1 91.25 118 ILE B C 1
ATOM 2322 O O . ILE B 1 118 ? 10.305 2.139 -13.867 1 91.25 118 ILE B O 1
ATOM 2326 N N . PRO B 1 119 ? 8.984 1.073 -15.406 1 96.38 119 PRO B N 1
ATOM 2327 C CA . PRO B 1 119 ? 8.109 2.248 -15.453 1 96.38 119 PRO B CA 1
ATOM 2328 C C . PRO B 1 119 ? 7.438 2.535 -14.109 1 96.38 119 PRO B C 1
ATOM 2330 O O . PRO B 1 119 ? 7.062 1.605 -13.391 1 96.38 119 PRO B O 1
ATOM 2333 N N . PHE B 1 120 ? 7.395 3.766 -13.812 1 97.75 120 PHE B N 1
ATOM 2334 C CA . PHE B 1 120 ? 6.836 4.199 -12.539 1 97.75 120 PHE B CA 1
ATOM 2335 C C . PHE B 1 120 ? 6.012 5.469 -12.711 1 97.75 120 PHE B C 1
ATOM 2337 O O . PHE B 1 120 ? 6.566 6.555 -12.898 1 97.75 120 PHE B O 1
ATOM 2344 N N . GLU B 1 121 ? 4.734 5.285 -12.625 1 98.31 121 GLU B N 1
ATOM 2345 C CA . GLU B 1 121 ? 3.818 6.422 -12.688 1 98.31 121 GLU B CA 1
ATOM 2346 C C . GLU B 1 121 ? 3.205 6.703 -11.312 1 98.31 121 GLU B C 1
ATOM 2348 O O . GLU B 1 121 ? 2.705 5.793 -10.656 1 98.31 121 GLU B O 1
ATOM 2353 N N . GLN B 1 122 ? 3.332 7.949 -10.883 1 98.5 122 GLN B N 1
ATOM 2354 C CA . GLN B 1 122 ? 2.641 8.352 -9.664 1 98.5 122 GLN B CA 1
ATOM 2355 C C . GLN B 1 122 ? 1.158 8.602 -9.922 1 98.5 122 GLN B C 1
ATOM 2357 O O . GLN B 1 122 ? 0.802 9.422 -10.766 1 98.5 122 GLN B O 1
ATOM 2362 N N . LEU B 1 123 ? 0.318 7.91 -9.195 1 98.75 123 LEU B N 1
ATOM 2363 C CA . LEU B 1 123 ? -1.122 8.07 -9.367 1 98.75 123 LEU B CA 1
ATOM 2364 C C . LEU B 1 123 ? -1.685 9.055 -8.352 1 98.75 123 LEU B C 1
ATOM 2366 O O . LEU B 1 123 ? -2.504 9.906 -8.695 1 98.75 123 LEU B O 1
ATOM 2370 N N . ASN B 1 124 ? -1.35 8.914 -7.129 1 98.5 124 ASN B N 1
ATOM 2371 C CA . ASN B 1 124 ? -1.739 9.773 -6.016 1 98.5 124 ASN B CA 1
ATOM 2372 C C . ASN B 1 124 ? -0.56 10.062 -5.09 1 98.5 124 ASN B C 1
ATOM 2374 O O . ASN B 1 124 ? 0.336 9.227 -4.941 1 98.5 124 ASN B O 1
ATOM 2378 N N . ILE B 1 125 ? -0.595 11.188 -4.508 1 98.44 125 ILE B N 1
ATOM 2379 C CA . ILE B 1 125 ? 0.35 11.539 -3.453 1 98.44 125 ILE B CA 1
ATOM 2380 C C . ILE B 1 125 ? -0.397 12.164 -2.277 1 98.44 125 ILE B C 1
ATOM 2382 O O . ILE B 1 125 ? -1.207 13.078 -2.463 1 98.44 125 ILE B O 1
ATOM 2386 N N . TRP B 1 126 ? -0.196 11.664 -1.085 1 96.94 126 TRP B N 1
ATOM 2387 C CA . TRP B 1 126 ? -0.645 12.227 0.182 1 96.94 126 TRP B CA 1
ATOM 2388 C C . TRP B 1 126 ? 0.54 12.516 1.099 1 96.94 126 TRP B C 1
ATOM 2390 O O . TRP B 1 126 ? 1.587 11.875 0.992 1 96.94 126 TRP B O 1
ATOM 2400 N N . HIS B 1 127 ? 0.361 13.492 1.902 1 96.5 127 HIS B N 1
ATOM 2401 C CA . HIS B 1 127 ? 1.438 13.68 2.869 1 96.5 127 HIS B CA 1
ATOM 2402 C C . HIS B 1 127 ? 0.92 14.305 4.156 1 96.5 127 HIS B C 1
ATOM 2404 O O . HIS B 1 127 ? -0.151 14.914 4.172 1 96.5 127 HIS B O 1
ATOM 2410 N N . ASN B 1 128 ? 1.62 14.039 5.258 1 94.31 128 ASN B N 1
ATOM 2411 C CA . ASN B 1 128 ? 1.49 14.797 6.496 1 94.31 128 ASN B CA 1
ATOM 2412 C C . ASN B 1 128 ? 2.775 15.547 6.828 1 94.31 128 ASN B C 1
ATOM 2414 O O . ASN B 1 128 ? 3.465 16.031 5.93 1 94.31 128 ASN B O 1
ATOM 2418 N N . CYS B 1 129 ? 3.004 15.711 8.031 1 90.94 129 CYS B N 1
ATOM 2419 C CA . CYS B 1 129 ? 4.105 16.594 8.391 1 90.94 129 CYS B CA 1
ATOM 2420 C C . CYS B 1 129 ? 5.445 15.992 8 1 90.94 129 CYS B C 1
ATOM 2422 O O . CYS B 1 129 ? 6.395 16.719 7.691 1 90.94 129 CYS B O 1
ATOM 2424 N N . ASP B 1 130 ? 5.578 14.688 8 1 94.81 130 ASP B N 1
ATOM 2425 C CA . ASP B 1 130 ? 6.906 14.125 7.762 1 94.81 130 ASP B CA 1
ATOM 2426 C C . ASP B 1 130 ? 6.816 12.812 6.992 1 94.81 130 ASP B C 1
ATOM 2428 O O . ASP B 1 130 ? 7.766 12.023 6.98 1 94.81 130 ASP B O 1
ATOM 2432 N N . THR B 1 131 ? 5.668 12.531 6.453 1 97.81 131 THR B N 1
ATOM 2433 C CA . THR B 1 131 ? 5.457 11.281 5.742 1 97.81 131 THR B CA 1
ATOM 2434 C C . THR B 1 131 ? 4.777 11.523 4.398 1 97.81 131 THR B C 1
ATOM 2436 O O . THR B 1 131 ? 3.846 12.328 4.305 1 97.81 131 THR B O 1
ATOM 2439 N N . VAL B 1 132 ? 5.262 10.836 3.379 1 98.12 132 VAL B N 1
ATOM 2440 C CA . VAL B 1 132 ? 4.672 10.875 2.043 1 98.12 132 VAL B CA 1
ATOM 2441 C C . VAL B 1 132 ? 4.168 9.492 1.657 1 98.12 132 VAL B C 1
ATOM 2443 O O . VAL B 1 132 ? 4.879 8.492 1.83 1 98.12 132 VAL B O 1
ATOM 2446 N N . THR B 1 133 ? 2.947 9.445 1.187 1 98.81 133 THR B N 1
ATOM 2447 C CA . THR B 1 133 ? 2.369 8.219 0.646 1 98.81 133 THR B CA 1
ATOM 2448 C C . THR B 1 133 ? 2.145 8.344 -0.858 1 98.81 133 THR B C 1
ATOM 2450 O O . THR B 1 133 ? 1.631 9.359 -1.332 1 98.81 133 THR B O 1
ATOM 2453 N N . ILE B 1 134 ? 2.562 7.289 -1.567 1 98.88 134 ILE B N 1
ATOM 2454 C CA . ILE B 1 134 ? 2.447 7.281 -3.021 1 98.88 134 ILE B CA 1
ATOM 2455 C C . ILE B 1 134 ? 1.663 6.051 -3.471 1 98.88 134 ILE B C 1
ATOM 2457 O O . ILE B 1 134 ? 1.976 4.926 -3.068 1 98.88 134 ILE B O 1
ATOM 2461 N N . ARG B 1 135 ? 0.648 6.234 -4.223 1 98.94 135 ARG B N 1
ATOM 2462 C CA . ARG B 1 135 ? 0.099 5.184 -5.074 1 98.94 135 ARG B CA 1
ATOM 2463 C C . ARG B 1 135 ? 0.72 5.227 -6.465 1 98.94 135 ARG B C 1
ATOM 2465 O O . ARG B 1 135 ? 0.834 6.297 -7.066 1 98.94 135 ARG B O 1
ATOM 2472 N N . TRP B 1 136 ? 1.136 4.078 -6.875 1 98.81 136 TRP B N 1
ATOM 2473 C CA . TRP B 1 136 ? 1.9 4.078 -8.117 1 98.81 136 TRP B CA 1
ATOM 2474 C C . TRP B 1 136 ? 1.442 2.953 -9.039 1 98.81 136 TRP B C 1
ATOM 2476 O O . TRP B 1 136 ? 0.755 2.027 -8.602 1 98.81 136 TRP B O 1
ATOM 2486 N N . LEU B 1 137 ? 1.784 3.125 -10.328 1 98.81 137 LEU B N 1
ATOM 2487 C CA . LEU B 1 137 ? 1.47 2.184 -11.398 1 98.81 137 LEU B CA 1
ATOM 2488 C C . LEU B 1 137 ? 2.703 1.896 -12.25 1 98.81 137 LEU B C 1
ATOM 2490 O O . LEU B 1 137 ? 3.426 2.818 -12.633 1 98.81 137 LEU B O 1
ATOM 2494 N N . SER B 1 138 ? 2.971 0.641 -12.414 1 98.56 138 SER B N 1
ATOM 2495 C CA . SER B 1 138 ? 3.951 0.18 -13.391 1 98.56 138 SER B CA 1
ATOM 2496 C C . SER B 1 138 ? 3.283 -0.607 -14.516 1 98.56 138 SER B C 1
ATOM 2498 O O . SER B 1 138 ? 2.635 -1.626 -14.266 1 98.56 138 SER B O 1
ATOM 2500 N N . LYS B 1 139 ? 3.432 -0.1 -15.727 1 97.69 139 LYS B N 1
ATOM 2501 C CA . LYS B 1 139 ? 2.824 -0.754 -16.891 1 97.69 139 LYS B CA 1
ATOM 2502 C C . LYS B 1 139 ? 3.607 -0.456 -18.156 1 97.69 139 LYS B C 1
ATOM 2504 O O . LYS B 1 139 ? 4.32 0.547 -18.234 1 97.69 139 LYS B O 1
ATOM 2509 N N . GLY B 1 140 ? 3.428 -1.291 -19.125 1 95.06 140 GLY B N 1
ATOM 2510 C CA . GLY B 1 140 ? 4.133 -1.139 -20.391 1 95.06 140 GLY B CA 1
ATOM 2511 C C . GLY B 1 140 ? 5.383 -1.989 -20.469 1 95.06 140 GLY B C 1
ATOM 2512 O O . GLY B 1 140 ? 5.516 -2.988 -19.766 1 95.06 140 GLY B O 1
ATOM 2513 N N . PRO B 1 141 ? 6.316 -1.636 -21.375 1 92.12 141 PRO B N 1
ATOM 2514 C CA . PRO B 1 141 ? 7.508 -2.467 -21.578 1 92.12 141 PRO B CA 1
ATOM 2515 C C . PRO B 1 141 ? 8.266 -2.725 -20.266 1 92.12 141 PRO B C 1
ATOM 2517 O O . PRO B 1 141 ? 8.617 -1.779 -19.562 1 92.12 141 PRO B O 1
ATOM 2520 N N . GLY B 1 142 ? 8.508 -3.973 -19.969 1 90.06 142 GLY B N 1
ATOM 2521 C CA . GLY B 1 142 ? 9.195 -4.371 -18.75 1 90.06 142 GLY B CA 1
ATOM 2522 C C . GLY B 1 142 ? 8.25 -4.781 -17.641 1 90.06 142 GLY B C 1
ATOM 2523 O O . GLY B 1 142 ? 8.688 -5.312 -16.609 1 90.06 142 GLY B O 1
ATOM 2524 N N . GLN B 1 143 ? 6.996 -4.484 -17.906 1 95.88 143 GLN B N 1
ATOM 2525 C CA . GLN B 1 143 ? 5.961 -4.848 -16.938 1 95.88 143 GLN B CA 1
ATOM 2526 C C . GLN B 1 143 ? 4.684 -5.285 -17.656 1 95.88 143 GLN B C 1
ATOM 2528 O O . GLN B 1 143 ? 3.682 -4.57 -17.641 1 95.88 143 GLN B O 1
ATOM 2533 N N . GLU B 1 144 ? 4.781 -6.406 -18.297 1 95 144 GLU B N 1
ATOM 2534 C CA . GLU B 1 144 ? 3.709 -7.008 -19.078 1 95 144 GLU B CA 1
ATOM 2535 C C . GLU B 1 144 ? 3.615 -8.508 -18.828 1 95 144 GLU B C 1
ATOM 2537 O O . GLU B 1 144 ? 4.605 -9.148 -18.453 1 95 144 GLU B O 1
ATOM 2542 N N . PRO B 1 145 ? 2.371 -9.055 -18.969 1 95.5 145 PRO B N 1
ATOM 2543 C CA . PRO B 1 145 ? 1.132 -8.523 -19.547 1 95.5 145 PRO B CA 1
ATOM 2544 C C . PRO B 1 145 ? 0.289 -7.766 -18.516 1 95.5 145 PRO B C 1
ATOM 2546 O O . PRO B 1 145 ? -0.635 -7.035 -18.891 1 95.5 145 PRO B O 1
ATOM 2549 N N . ALA B 1 146 ? 0.543 -7.926 -17.281 1 97.44 146 ALA B N 1
ATOM 2550 C CA . ALA B 1 146 ? -0.283 -7.309 -16.25 1 97.44 146 ALA B CA 1
ATOM 2551 C C . ALA B 1 146 ? 0.367 -6.039 -15.711 1 97.44 146 ALA B C 1
ATOM 2553 O O . ALA B 1 146 ? 1.577 -6 -15.477 1 97.44 146 ALA B O 1
ATOM 2554 N N . GLN B 1 147 ? -0.466 -5.023 -15.555 1 98.5 147 GLN B N 1
ATOM 2555 C CA . GLN B 1 147 ? 0.04 -3.875 -14.812 1 98.5 147 GLN B CA 1
ATOM 2556 C C . GLN B 1 147 ? 0.232 -4.215 -13.336 1 98.5 147 GLN B C 1
ATOM 2558 O O . GLN B 1 147 ? -0.409 -5.129 -12.82 1 98.5 147 GLN B O 1
ATOM 2563 N N . VAL B 1 148 ? 1.112 -3.496 -12.719 1 98.81 148 VAL B N 1
ATOM 2564 C CA . VAL B 1 148 ? 1.357 -3.645 -11.289 1 98.81 148 VAL B CA 1
ATOM 2565 C C . VAL B 1 148 ? 1.096 -2.318 -10.578 1 98.81 148 VAL B C 1
ATOM 2567 O O . VAL B 1 148 ? 1.682 -1.292 -10.938 1 98.81 148 VAL B O 1
ATOM 2570 N N . THR B 1 149 ? 0.17 -2.336 -9.656 1 98.88 149 THR B N 1
ATOM 2571 C CA . THR B 1 149 ? -0.117 -1.176 -8.82 1 98.88 149 THR B CA 1
ATOM 2572 C C . THR B 1 149 ? 0.371 -1.405 -7.391 1 98.88 149 THR B C 1
ATOM 2574 O O . THR B 1 149 ? 0.312 -2.525 -6.883 1 98.88 149 THR B O 1
ATOM 2577 N N . GLY B 1 150 ? 0.864 -0.367 -6.742 1 98.94 150 GLY B N 1
ATOM 2578 C CA . GLY B 1 150 ? 1.338 -0.464 -5.371 1 98.94 150 GLY B CA 1
ATOM 2579 C C . GLY B 1 150 ? 1.158 0.822 -4.586 1 98.94 150 GLY B C 1
ATOM 2580 O O . GLY B 1 150 ? 0.704 1.83 -5.133 1 98.94 150 GLY B O 1
ATOM 2581 N N . ILE B 1 151 ? 1.37 0.763 -3.293 1 98.94 151 ILE B N 1
ATOM 2582 C CA . ILE B 1 151 ? 1.378 1.896 -2.373 1 98.94 151 ILE B CA 1
ATOM 2583 C C . ILE B 1 151 ? 2.668 1.889 -1.558 1 98.94 151 ILE B C 1
ATOM 2585 O O . ILE B 1 151 ? 3.123 0.832 -1.112 1 98.94 151 ILE B O 1
ATOM 2589 N N . ILE B 1 152 ? 3.232 3.039 -1.395 1 98.94 152 ILE B N 1
ATOM 2590 C CA . IL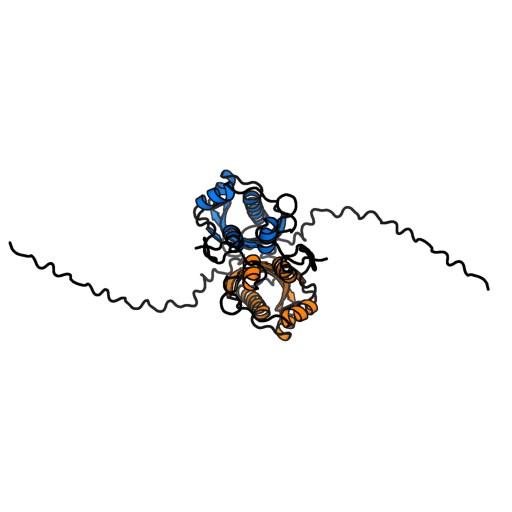E B 1 152 ? 4.477 3.246 -0.661 1 98.94 152 ILE B CA 1
ATOM 2591 C C . ILE B 1 152 ? 4.281 4.34 0.387 1 98.94 152 ILE B C 1
ATOM 2593 O O . ILE B 1 152 ? 3.643 5.359 0.117 1 98.94 152 ILE B O 1
ATOM 2597 N N . VAL B 1 153 ? 4.793 4.121 1.576 1 98.94 153 VAL B N 1
ATOM 2598 C CA . VAL B 1 153 ? 4.883 5.137 2.619 1 98.94 153 VAL B CA 1
ATOM 2599 C C . VAL B 1 153 ? 6.344 5.5 2.867 1 98.94 153 VAL B C 1
ATOM 2601 O O . VAL B 1 153 ? 7.168 4.625 3.141 1 98.94 153 VAL B O 1
ATOM 2604 N N . LEU B 1 154 ? 6.641 6.754 2.738 1 98.88 154 LEU B N 1
ATOM 2605 C CA . LEU B 1 154 ? 7.98 7.297 2.957 1 98.88 154 LEU B CA 1
ATOM 2606 C C . LEU B 1 154 ? 8.023 8.125 4.234 1 98.88 154 LEU B C 1
ATOM 2608 O O . LEU B 1 154 ? 7.52 9.25 4.27 1 98.88 154 LEU B O 1
ATOM 2612 N N . GLU B 1 155 ? 8.633 7.629 5.258 1 98.56 155 GLU B N 1
ATOM 2613 C CA . GLU B 1 155 ? 8.914 8.438 6.438 1 98.56 155 GLU B CA 1
ATOM 2614 C C . GLU B 1 155 ? 10.203 9.234 6.266 1 98.56 155 GLU B C 1
ATOM 2616 O O . GLU B 1 155 ? 11.234 8.68 5.875 1 98.56 155 GLU B O 1
ATOM 2621 N N . THR B 1 156 ? 10.094 10.539 6.629 1 98 156 THR B N 1
ATOM 2622 C CA . THR B 1 156 ? 11.219 11.414 6.324 1 98 156 THR B CA 1
ATOM 2623 C C . THR B 1 156 ? 11.719 12.109 7.586 1 98 156 THR B C 1
ATOM 2625 O O . THR B 1 156 ? 11.039 12.117 8.609 1 98 156 THR B O 1
ATOM 2628 N N . VAL B 1 157 ? 12.906 12.586 7.484 1 96.44 157 VAL B N 1
ATOM 2629 C CA . VAL B 1 157 ? 13.508 13.453 8.5 1 96.44 157 VAL B CA 1
ATOM 2630 C C . VAL B 1 157 ? 14.109 14.688 7.828 1 96.44 157 VAL B C 1
ATOM 2632 O O . VAL B 1 157 ? 14.539 14.625 6.676 1 96.44 157 VAL B O 1
ATOM 2635 N N . TYR B 1 158 ? 14.016 15.68 8.492 1 93.69 158 TYR B N 1
ATOM 2636 C CA . TYR B 1 158 ? 14.656 16.891 8.008 1 93.69 158 TYR B CA 1
ATOM 2637 C C . TYR B 1 158 ? 16.094 17 8.523 1 93.69 158 TYR B C 1
ATOM 2639 O O . TYR B 1 158 ? 16.328 17.141 9.719 1 93.69 158 TYR B O 1
ATOM 2647 N N . GLN B 1 159 ? 17.062 16.859 7.605 1 91.31 159 GLN B N 1
ATOM 2648 C CA . GLN B 1 159 ? 18.484 16.906 7.934 1 91.31 159 GLN B CA 1
ATOM 2649 C C . GLN B 1 159 ? 19.25 17.75 6.926 1 91.31 159 GLN B C 1
ATOM 2651 O O . GLN B 1 159 ? 19.031 17.656 5.719 1 91.31 159 GLN B O 1
ATOM 2656 N N . THR B 1 160 ? 20.125 18.578 7.414 1 87.75 160 THR B N 1
ATOM 2657 C CA . THR B 1 160 ? 20.984 19.422 6.602 1 87.75 160 THR B CA 1
ATOM 2658 C C . THR B 1 160 ? 20.172 20.25 5.605 1 87.75 160 THR B C 1
ATOM 2660 O O . THR B 1 160 ? 20.469 20.266 4.41 1 87.75 160 THR B O 1
ATOM 2663 N N . ASN B 1 161 ? 19.078 20.656 5.945 1 88.69 161 ASN B N 1
ATOM 2664 C CA . ASN B 1 161 ? 18.234 21.594 5.223 1 88.69 161 ASN B CA 1
ATOM 2665 C C . ASN B 1 161 ? 17.484 20.906 4.082 1 88.69 161 ASN B C 1
ATOM 2667 O O . ASN B 1 161 ? 17.156 21.547 3.072 1 88.69 161 ASN B O 1
ATOM 2671 N N . LYS B 1 162 ? 17.328 19.688 4.223 1 93.06 162 LYS B N 1
ATOM 2672 C CA . LYS B 1 162 ? 16.531 18.984 3.23 1 93.06 162 LYS B CA 1
ATOM 2673 C C . LYS B 1 162 ? 15.797 17.797 3.854 1 93.06 162 LYS B C 1
ATOM 2675 O O . LYS B 1 162 ? 16.172 17.328 4.934 1 93.06 162 LYS B O 1
ATOM 2680 N N . TRP B 1 163 ? 14.781 17.391 3.229 1 96.25 163 TRP B N 1
ATOM 2681 C CA . TRP B 1 163 ? 14.039 16.203 3.627 1 96.25 163 TRP B CA 1
ATOM 2682 C C . TRP B 1 163 ? 14.672 14.945 3.035 1 96.25 163 TRP B C 1
ATOM 2684 O O . TRP B 1 163 ? 14.875 14.859 1.822 1 96.25 163 TRP B O 1
ATOM 2694 N N . LEU B 1 164 ? 15.031 13.969 3.949 1 98.19 164 LEU B N 1
ATOM 2695 C CA . LEU B 1 164 ? 15.578 12.672 3.561 1 98.19 164 LEU B CA 1
ATOM 2696 C C . LEU B 1 164 ? 14.625 11.547 3.939 1 98.19 164 LEU B C 1
ATOM 2698 O O . LEU B 1 164 ? 13.977 11.602 4.984 1 98.19 164 LEU B O 1
ATOM 2702 N N . ILE B 1 165 ? 14.617 10.555 3.094 1 98.75 165 ILE B N 1
ATOM 2703 C CA . ILE B 1 165 ? 13.828 9.367 3.391 1 98.75 165 ILE B CA 1
ATOM 2704 C C . ILE B 1 165 ? 14.594 8.477 4.375 1 98.75 165 ILE B C 1
ATOM 2706 O O . ILE B 1 165 ? 15.75 8.141 4.145 1 98.75 165 ILE B O 1
ATOM 2710 N N . LYS B 1 166 ? 13.891 8.141 5.418 1 98.69 166 LYS B N 1
ATOM 2711 C CA . LYS B 1 166 ? 14.516 7.324 6.457 1 98.69 166 LYS B CA 1
ATOM 2712 C C . LYS B 1 166 ? 13.961 5.902 6.445 1 98.69 166 LYS B C 1
ATOM 2714 O O . LYS B 1 166 ? 14.703 4.941 6.668 1 98.69 166 LYS B O 1
ATOM 2719 N N . THR B 1 167 ? 12.688 5.762 6.266 1 98.81 167 THR B N 1
ATOM 2720 C CA . THR B 1 167 ? 12.039 4.457 6.242 1 98.81 167 THR B CA 1
ATOM 2721 C C . THR B 1 167 ? 11.031 4.375 5.105 1 98.81 167 THR B C 1
ATOM 2723 O O . THR B 1 167 ? 10.281 5.32 4.867 1 98.81 167 THR B O 1
ATOM 2726 N N . VAL B 1 168 ? 11.062 3.225 4.43 1 98.88 168 VAL B N 1
ATOM 2727 C CA . VAL B 1 168 ? 10.094 2.947 3.373 1 98.88 168 VAL B CA 1
ATOM 2728 C C . VAL B 1 168 ? 9.297 1.688 3.717 1 98.88 168 VAL B C 1
ATOM 2730 O O . VAL B 1 168 ? 9.875 0.674 4.117 1 98.88 168 VAL B O 1
ATOM 2733 N N . TYR B 1 169 ? 8.031 1.811 3.617 1 98.88 169 TYR B N 1
ATOM 2734 C CA . TYR B 1 169 ? 7.133 0.663 3.559 1 98.88 169 TYR B CA 1
ATOM 2735 C C . TYR B 1 169 ? 6.441 0.579 2.201 1 98.88 169 TYR B C 1
ATOM 2737 O O . TYR B 1 169 ? 5.84 1.553 1.742 1 98.88 169 TYR B O 1
ATOM 2745 N N . SER B 1 170 ? 6.562 -0.556 1.562 1 98.88 170 SER B N 1
ATOM 2746 C CA . SER B 1 170 ? 5.957 -0.688 0.241 1 98.88 170 SER B CA 1
ATOM 2747 C C . SER B 1 170 ? 5.258 -2.035 0.086 1 98.88 170 SER B C 1
ATOM 2749 O O . SER B 1 170 ? 5.777 -3.064 0.52 1 98.88 170 SER B O 1
ATOM 2751 N N . GLU B 1 171 ? 4.055 -1.995 -0.452 1 98.94 171 GLU B N 1
ATOM 2752 C CA . GLU B 1 171 ? 3.357 -3.199 -0.892 1 98.94 171 GLU B CA 1
ATOM 2753 C C . GLU B 1 171 ? 2.672 -2.979 -2.236 1 98.94 171 GLU B C 1
ATOM 2755 O O . GLU B 1 171 ? 2.215 -1.871 -2.533 1 98.94 171 GLU B O 1
ATOM 2760 N N . PHE B 1 172 ? 2.654 -4.02 -2.99 1 98.94 172 PHE B N 1
ATOM 2761 C CA . PHE B 1 172 ? 2.094 -3.951 -4.336 1 98.94 172 PHE B CA 1
ATOM 2762 C C . PHE B 1 172 ? 1.536 -5.305 -4.758 1 98.94 172 PHE B C 1
ATOM 2764 O O . PHE B 1 172 ? 1.708 -6.301 -4.051 1 98.94 172 PHE B O 1
ATOM 2771 N N . ASN B 1 173 ? 0.82 -5.34 -5.855 1 98.94 173 ASN B N 1
ATOM 2772 C CA . ASN B 1 173 ? 0.281 -6.562 -6.441 1 98.94 173 ASN B CA 1
ATOM 2773 C C . ASN B 1 173 ? 1.393 -7.477 -6.945 1 98.94 173 ASN B C 1
ATOM 2775 O O . ASN B 1 173 ? 1.66 -7.531 -8.148 1 98.94 173 ASN B O 1
ATOM 2779 N N . SER B 1 174 ? 1.938 -8.211 -6.059 1 98.88 174 SER B N 1
ATOM 2780 C CA . SER B 1 174 ? 3.076 -9.07 -6.367 1 98.88 174 SER B CA 1
ATOM 2781 C C . SER B 1 174 ? 2.652 -10.266 -7.219 1 98.88 174 SER B C 1
ATOM 2783 O O . SER B 1 174 ? 3.455 -10.805 -7.988 1 98.88 174 SER B O 1
ATOM 2785 N N . GLY B 1 175 ? 1.395 -10.656 -7.105 1 98.75 175 GLY B N 1
ATOM 2786 C CA . GLY B 1 175 ? 0.902 -11.719 -7.965 1 98.75 175 GLY B CA 1
ATOM 2787 C C . GLY B 1 175 ? 1.022 -11.398 -9.445 1 98.75 175 GLY B C 1
ATOM 2788 O O . GLY B 1 175 ? 1.478 -12.234 -10.227 1 98.75 175 GLY B O 1
ATOM 2789 N N . ALA B 1 176 ? 0.64 -10.242 -9.758 1 98.75 176 ALA B N 1
ATOM 2790 C CA . ALA B 1 176 ? 0.75 -9.805 -11.148 1 98.75 176 ALA B CA 1
ATOM 2791 C C . ALA B 1 176 ? 2.207 -9.789 -11.609 1 98.75 176 ALA B C 1
ATOM 2793 O O . ALA B 1 176 ? 2.512 -10.18 -12.742 1 98.75 176 ALA B O 1
ATOM 2794 N N . TRP B 1 177 ? 3.08 -9.297 -10.727 1 98.5 177 TRP B N 1
ATOM 2795 C CA . TRP B 1 177 ? 4.492 -9.234 -11.086 1 98.5 177 TRP B CA 1
ATOM 2796 C C . TRP B 1 177 ? 5.066 -10.641 -11.266 1 98.5 177 TRP B C 1
ATOM 2798 O O . TRP B 1 177 ? 5.855 -10.875 -12.18 1 98.5 177 TRP B O 1
ATOM 2808 N N . LEU B 1 178 ? 4.676 -11.57 -10.422 1 98.38 178 LEU B N 1
ATOM 2809 C CA . LEU B 1 178 ? 5.105 -12.961 -10.562 1 98.38 178 LEU B CA 1
ATOM 2810 C C . LEU B 1 178 ? 4.656 -13.531 -11.898 1 98.38 178 LEU B C 1
ATOM 2812 O O . LEU B 1 178 ? 5.387 -14.305 -12.523 1 98.38 178 LEU B O 1
ATOM 2816 N N . VAL B 1 179 ? 3.49 -13.148 -12.336 1 98.12 179 VAL B N 1
ATOM 2817 C CA . VAL B 1 179 ? 3.002 -13.562 -13.648 1 98.12 179 VAL B CA 1
ATOM 2818 C C . VAL B 1 179 ? 3.885 -12.961 -14.742 1 98.12 179 VAL B C 1
ATOM 2820 O O . VAL B 1 179 ? 4.309 -13.664 -15.656 1 98.12 179 VAL B O 1
ATOM 2823 N N . ASN B 1 180 ? 4.141 -11.688 -14.609 1 97.81 180 ASN B N 1
ATOM 2824 C CA . ASN B 1 180 ? 4.961 -11 -15.594 1 97.81 180 ASN B CA 1
ATOM 2825 C C . ASN B 1 180 ? 6.34 -11.641 -15.727 1 97.81 180 ASN B C 1
ATOM 2827 O O . ASN B 1 180 ? 6.91 -11.672 -16.812 1 97.81 180 ASN B O 1
ATOM 2831 N N . LEU B 1 181 ? 6.832 -12.164 -14.617 1 96.31 181 LEU B N 1
ATOM 2832 C CA . LEU B 1 181 ? 8.164 -12.75 -14.594 1 96.31 181 LEU B CA 1
ATOM 2833 C C . LEU B 1 181 ? 8.125 -14.203 -15.055 1 96.31 181 LEU B C 1
ATOM 2835 O O . LEU B 1 181 ? 9.164 -14.852 -15.203 1 96.31 181 LEU B O 1
ATOM 2839 N N . GLY B 1 182 ? 6.934 -14.766 -15.227 1 96.38 182 GLY B N 1
ATOM 2840 C CA . GLY B 1 182 ? 6.773 -16.141 -15.648 1 96.38 182 GLY B CA 1
ATOM 2841 C C . GLY B 1 182 ? 6.973 -17.141 -14.523 1 96.38 182 GLY B C 1
ATOM 2842 O O . GLY B 1 182 ? 7.078 -18.344 -14.766 1 96.38 182 GLY B O 1
ATOM 2843 N N . ILE B 1 183 ? 7.074 -16.656 -13.344 1 96.62 183 ILE B N 1
ATOM 2844 C CA . ILE B 1 183 ? 7.25 -17.5 -12.18 1 96.62 183 ILE B CA 1
ATOM 2845 C C . ILE B 1 183 ? 5.918 -18.172 -11.82 1 96.62 183 ILE B C 1
ATOM 2847 O O . ILE B 1 183 ? 5.875 -19.359 -11.508 1 96.62 183 ILE B O 1
ATOM 2851 N N . PHE B 1 184 ? 4.906 -17.359 -11.828 1 97.5 184 PHE B N 1
ATOM 2852 C CA . PHE B 1 184 ? 3.539 -17.844 -11.68 1 97.5 184 PHE B CA 1
ATOM 2853 C C . PHE B 1 184 ? 2.832 -17.891 -13.023 1 97.5 184 PHE B C 1
ATOM 2855 O O . PHE B 1 184 ? 2.674 -16.859 -13.688 1 97.5 184 PHE B O 1
ATOM 2862 N N . LYS B 1 185 ? 2.404 -19.078 -13.453 1 96.38 185 LYS B N 1
ATOM 2863 C CA . LYS B 1 185 ? 1.655 -19.281 -14.695 1 96.38 185 LYS B CA 1
ATOM 2864 C C . LYS B 1 185 ? 0.229 -19.734 -14.406 1 96.38 185 LYS B C 1
ATOM 2866 O O . LYS B 1 185 ? -0.028 -20.938 -14.273 1 96.38 185 LYS B O 1
ATOM 2871 N N . PRO B 1 186 ? -0.606 -18.719 -14.312 1 96 186 PRO B N 1
ATOM 2872 C CA . PRO B 1 186 ? -1.987 -19.125 -14.039 1 96 186 PRO B CA 1
ATOM 2873 C C . PRO B 1 186 ? -2.559 -20.031 -15.125 1 96 186 PRO B C 1
ATOM 2875 O O . PRO B 1 186 ? -2.186 -19.906 -16.297 1 96 186 PRO B O 1
ATOM 2878 N N . SER B 1 187 ? -3.451 -20.906 -14.695 1 90 187 SER B N 1
ATOM 2879 C CA . SER B 1 187 ? -4.078 -21.844 -15.617 1 90 187 SER B CA 1
ATOM 2880 C C . SER B 1 187 ? -5.539 -21.484 -15.867 1 90 187 SER B C 1
ATOM 2882 O O . SER B 1 187 ? -6.164 -20.797 -15.047 1 90 187 SER B O 1
ATOM 2884 N N . ASN B 1 188 ? -6.086 -21.859 -17.031 1 85.75 188 ASN B N 1
ATOM 2885 C CA . ASN B 1 188 ? -7.5 -21.734 -17.344 1 85.75 188 ASN B CA 1
ATOM 2886 C C . ASN B 1 188 ? -7.922 -20.266 -17.438 1 85.75 188 ASN B C 1
ATOM 2888 O O . ASN B 1 188 ? -8.977 -19.875 -16.938 1 85.75 1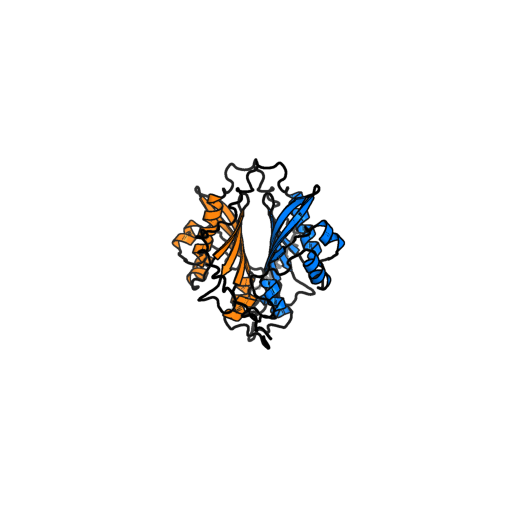88 ASN B O 1
ATOM 2892 N N . CYS B 1 189 ? -6.996 -19.484 -17.844 1 89.75 189 CYS B N 1
ATOM 2893 C CA . CYS B 1 189 ? -7.324 -18.078 -18.031 1 89.75 189 CYS B CA 1
ATOM 2894 C C . CYS B 1 189 ? -8.211 -17.875 -19.266 1 89.75 189 CYS B C 1
ATOM 2896 O O . CYS B 1 189 ? -7.762 -18.078 -20.391 1 89.75 189 CYS B O 1
ATOM 2898 N N . SER B 1 190 ? -9.289 -18.656 -19.453 1 72.5 190 SER B N 1
ATOM 2899 C CA . SER B 1 190 ? -10.133 -18.5 -20.625 1 72.5 190 SER B CA 1
ATOM 2900 C C . SER B 1 190 ? -11.016 -17.266 -20.531 1 72.5 190 SER B C 1
ATOM 2902 O O . SER B 1 190 ? -11.453 -16.906 -19.438 1 72.5 190 SER B O 1
ATOM 2904 N N . ALA B 1 191 ? -10.914 -16.453 -21.656 1 54.5 191 ALA B N 1
ATOM 2905 C CA . ALA B 1 191 ? -11.867 -15.336 -21.734 1 54.5 191 ALA B CA 1
ATOM 2906 C C . ALA B 1 191 ? -13.305 -15.836 -21.594 1 54.5 191 ALA B C 1
ATOM 2908 O O . ALA B 1 191 ? -13.617 -16.969 -21.953 1 54.5 191 ALA B O 1
#

Secondary structure (DSSP, 8-state):
----------------------S---------TT-TTS-S-PPPHHHHHHHHHHHHHHHHS--HHHHHHHEEEEEEEE-HHHHHHHTTT-TTSSS-TTS-SBSSHHHHHHHHHTSPP---EEEEEEE-SSEEEEEEEEEETTEEEEEEEEEEEEEEEEETTEEEEEEEEEEEBHHHHHHHTTSS--S----/----------------------S---------TT-TTS-S-PPPHHHHHHHHHHHHHHHHS--HHHHHHHEEEEEEEE-HHHHHHHTTT-TTSSS-TTS-SBSSHHHHHHHHHTSPP---EEEEEEE-SSEEEEEEEEEETTEEEEEEEEEEEEEEEEETTEEEEEEEEEEEBHHHHHHHTTSS--S----

Nearest PDB structures (foldseek):
  1gy6-assembly1_B  TM=8.155E-01  e=4.733E-04  Rattus norvegicus
  1ask-assembly1_B  TM=8.238E-01  e=9.207E-04  Rattus norvegicus
  1jb2-assembly1_B  TM=7.823E-01  e=4.715E-03  Rattus norvegicus
  7ury-assembly1_A  TM=7.123E-01  e=1.686E-03  Homo sapiens
  5ig3-assembly1_A-2  TM=6.310E-01  e=8.667E-04  Homo sapiens

pLDDT: mean 82.41, std 26.98, range [23.62, 98.94]

Solvent-accessible surface area (backbone atoms only — not comparable to full-atom values): 21304 Å² total; per-residue (Å²): 136,85,78,75,77,79,78,78,75,76,75,77,73,74,74,68,76,78,69,79,66,69,75,75,62,62,61,81,78,65,63,62,64,59,49,66,80,50,72,95,76,53,53,46,64,68,54,43,48,48,53,51,48,52,51,50,34,56,51,45,59,64,47,68,68,56,48,64,70,39,36,36,72,77,11,34,30,36,25,49,20,58,44,36,60,76,21,60,52,25,71,50,35,88,55,54,70,85,47,67,69,21,75,22,39,67,50,36,49,60,52,53,71,71,48,79,62,41,53,72,41,82,73,46,76,48,57,31,31,47,37,36,35,38,34,34,39,26,53,51,86,90,30,45,88,29,61,32,44,31,35,37,41,36,35,45,46,81,54,95,89,37,74,24,36,37,38,39,41,39,17,19,18,27,34,37,48,33,37,41,72,62,74,41,74,59,72,86,68,65,131,137,84,78,77,78,78,76,77,76,78,76,75,72,74,73,68,75,79,70,80,65,68,74,76,62,61,59,81,78,62,62,62,63,61,47,66,81,51,72,94,75,53,52,44,62,69,54,42,48,48,53,51,49,50,51,48,34,56,51,45,60,64,49,69,67,55,47,63,70,39,37,36,74,78,12,35,31,36,25,48,20,57,44,36,61,76,22,60,53,26,72,50,36,88,54,53,70,86,45,68,68,22,76,22,36,67,50,36,49,60,53,53,71,70,49,79,64,42,53,73,42,80,74,47,77,47,56,30,32,49,35,35,35,36,33,34,40,26,52,50,87,89,30,44,88,28,61,32,43,30,34,35,40,37,36,44,44,81,54,96,91,38,75,22,38,36,37,38,42,39,19,20,18,27,32,36,48,32,34,42,69,62,74,42,75,58,71,85,69,66,134

InterPro domains:
  IPR058645 NTF2-like domain [PF26534] (41-183)

Foldseek 3Di:
DDPPPPPPPPPPPPPPPPPDPVPVPPPPPPDVLQPVPPDVAFDDPVQLVVLVVLVLCCQAPNDPVSLVVAADFQAWEAELLVVCVVQLNPACPPHHHPDTPARGSVSSCVVSVVDHHFDKAWDDWDDGRFKIKTWIWTDDPPQDDDIKIKMKMFGWDQDPNGIHTRYMYMYIDSVSVSVSVVSDDDPPPDD/DDPPPPPPPPPPPPPPPPPDPVPVPPVPPPDVLQPVPPDVAFDDPVQLVVLVVLVLCCQAPNDPVSLVVAADFQAWEAELLVVCVVQLNPACPPHHHPDTPARGSVSSCVVSVVDHHFDKAWDDWDDGRFKIKTWIWTDDPPQDDDIKIKMKMFGWDQDPNGIHTRYMYMYIDSVSVSVVVVSDDDPPPDD

Organism: NCBI:txid717836

Radius of gyration: 25.05 Å; Cα contacts (8 Å, |Δi|>4): 735; chains: 2; bounding box: 102×63×87 Å